Protein AF-A0A803LME6-F1 (afdb_monomer_lite)

Secondary structure (DSSP, 8-state):
---EEEEEEEEE-S-HHHHHHHHHHTT---EE-SSSS-PEEPS-PPPPPPPS-----PPP-------------PPP----------PPPGGGG--S-------TT--------------TT----EEEEEEEEEETTTTEEEEEEEEE-TTSPBPPHHHHGGGS-HHHHHHHEEEEE-TTSSSEEEEE-GGGHHHHHHHHHHHHHHTT-------

Foldseek 3Di:
DDFWDKDFWAKDQAWPVVVQVVCVVQPDFDFPDPPPVPTDTDPDDDRDDDDPDDDDDDDDPDDDDDDDDDDDDDDDDPDDDDDPDPDPDPPPPPPPPPPPPDDPPPDPPPPPPPPDPPPVPDGWMKTWMKMWGQDPVLRDIKIWIWIATPVRHTDDQVVVLRRPHPVQSVPFWDFDQDPPDGDTIIIGHCPCVVVVVVSVQVVCVVVVHHDDDDD

InterPro domains:
  IPR007135 Ubiquitin-like-conjugating enzyme Atg3/Atg10 [PF03987] (4-202)

Structure (mmCIF, N/CA/C/O backbone):
data_AF-A0A803LME6-F1
#
_entry.id   AF-A0A803LME6-F1
#
loop_
_atom_site.group_PDB
_atom_site.id
_atom_site.type_symbol
_atom_site.label_atom_id
_atom_site.label_alt_id
_atom_site.label_comp_id
_atom_site.label_asym_id
_atom_site.label_entity_id
_atom_site.label_seq_id
_atom_site.pdbx_PDB_ins_code
_atom_site.Cartn_x
_atom_site.Cartn_y
_atom_site.Cartn_z
_atom_site.occupancy
_atom_site.B_iso_or_equiv
_atom_site.auth_seq_id
_atom_site.auth_comp_id
_atom_site.auth_asym_id
_atom_site.auth_atom_id
_atom_site.pdbx_PDB_model_num
ATOM 1 N N . MET A 1 1 ? 4.851 -20.568 11.679 1.00 57.94 1 MET A N 1
ATOM 2 C CA . MET A 1 1 ? 4.537 -19.185 12.098 1.00 57.94 1 MET A CA 1
ATOM 3 C C . MET A 1 1 ? 4.479 -18.348 10.830 1.00 57.94 1 MET A C 1
ATOM 5 O O . MET A 1 1 ? 5.509 -18.208 10.178 1.00 57.94 1 MET A O 1
ATOM 9 N N . ILE A 1 2 ? 3.283 -17.935 10.404 1.00 66.38 2 ILE A N 1
ATOM 10 C CA . ILE A 1 2 ? 3.104 -17.111 9.198 1.00 66.38 2 ILE A CA 1
ATOM 11 C C . ILE A 1 2 ? 3.680 -15.726 9.507 1.00 66.38 2 ILE A C 1
ATOM 13 O O . ILE A 1 2 ? 3.368 -15.162 10.552 1.00 66.38 2 ILE A O 1
ATOM 17 N N . LYS A 1 3 ? 4.573 -15.221 8.649 1.00 83.25 3 LYS A N 1
ATOM 18 C CA . LYS A 1 3 ? 5.216 -13.908 8.839 1.00 83.25 3 LYS A CA 1
ATOM 19 C C . LYS A 1 3 ? 4.421 -12.781 8.173 1.00 83.25 3 LYS A C 1
ATOM 21 O O . LYS A 1 3 ? 4.320 -11.699 8.733 1.00 83.25 3 LYS A O 1
ATOM 26 N N . PHE A 1 4 ? 3.860 -13.053 6.997 1.00 91.06 4 PHE A N 1
ATOM 27 C CA . PHE A 1 4 ? 3.058 -12.129 6.199 1.00 91.06 4 PHE A CA 1
ATOM 28 C C . PHE A 1 4 ? 2.203 -12.923 5.202 1.00 91.06 4 PHE A C 1
ATOM 30 O O . PHE A 1 4 ? 2.484 -14.099 4.950 1.00 91.06 4 PHE A O 1
ATOM 37 N N . MET A 1 5 ? 1.167 -12.290 4.658 1.00 94.00 5 MET A N 1
ATOM 38 C CA . MET A 1 5 ? 0.376 -12.815 3.541 1.00 94.00 5 MET A CA 1
ATOM 39 C C . MET A 1 5 ? 0.886 -12.218 2.232 1.00 94.00 5 MET A C 1
ATOM 41 O O . MET A 1 5 ? 1.382 -11.091 2.221 1.00 94.00 5 MET A O 1
ATOM 45 N N . TYR A 1 6 ? 0.774 -12.966 1.139 1.00 93.69 6 TYR A N 1
ATOM 46 C CA . TYR A 1 6 ? 1.280 -12.552 -0.164 1.00 93.69 6 TYR A CA 1
ATOM 47 C C . TYR A 1 6 ? 0.319 -12.990 -1.266 1.00 93.69 6 TYR A C 1
ATOM 49 O O . TYR A 1 6 ? -0.124 -14.138 -1.274 1.00 93.69 6 TYR A O 1
ATOM 57 N N . SER A 1 7 ? 0.015 -12.078 -2.181 1.00 95.12 7 SER A N 1
ATOM 58 C CA . SER A 1 7 ? -0.742 -12.328 -3.400 1.00 95.12 7 SER A CA 1
ATOM 59 C C . SER A 1 7 ? 0.115 -11.934 -4.590 1.00 95.12 7 SER A C 1
ATOM 61 O O . SER A 1 7 ? 0.615 -10.814 -4.655 1.00 95.12 7 SER A O 1
ATOM 63 N N . LEU A 1 8 ? 0.273 -12.870 -5.518 1.00 93.81 8 LEU A N 1
ATOM 64 C CA . LEU A 1 8 ? 1.039 -12.696 -6.744 1.00 93.81 8 LEU A CA 1
ATOM 65 C C . LEU A 1 8 ? 0.120 -12.256 -7.877 1.00 93.81 8 LEU A C 1
ATOM 67 O O . LEU A 1 8 ? -1.027 -12.702 -7.959 1.00 93.81 8 LEU A O 1
ATOM 71 N N . THR A 1 9 ? 0.667 -11.503 -8.823 1.00 90.94 9 THR A N 1
ATOM 72 C CA . THR A 1 9 ? 0.070 -11.327 -10.155 1.00 90.94 9 THR A CA 1
ATOM 73 C C . THR A 1 9 ? -1.341 -10.719 -10.186 1.00 90.94 9 THR A C 1
ATOM 75 O O . THR A 1 9 ? -2.195 -11.150 -10.958 1.00 90.94 9 THR A O 1
ATOM 78 N N . VAL A 1 10 ? -1.602 -9.707 -9.358 1.00 94.12 10 VAL A N 1
ATOM 79 C CA . VAL A 1 10 ? -2.869 -8.960 -9.357 1.00 94.12 10 VAL A CA 1
ATOM 80 C C . VAL A 1 10 ? -2.896 -7.980 -10.543 1.00 94.12 10 VAL A C 1
ATOM 82 O O . VAL A 1 10 ? -2.060 -7.078 -10.588 1.00 94.12 10 VAL A O 1
ATOM 85 N N . PRO A 1 11 ? -3.813 -8.116 -11.518 1.00 92.50 11 PRO A N 1
ATOM 86 C CA . PRO A 1 11 ? -3.842 -7.239 -12.687 1.00 92.50 11 PRO A CA 1
ATOM 87 C C . PRO A 1 11 ? -4.389 -5.842 -12.350 1.00 92.50 11 PRO A C 1
ATOM 89 O O . PRO A 1 11 ? -5.392 -5.704 -11.652 1.00 92.50 11 PRO A O 1
ATOM 92 N N . CYS A 1 12 ? -3.764 -4.808 -12.911 1.00 90.81 12 CYS A N 1
ATOM 93 C CA . CYS A 1 12 ? -4.198 -3.413 -12.877 1.00 90.81 12 CYS A CA 1
ATOM 94 C C . CYS A 1 12 ? -4.392 -2.928 -14.321 1.00 90.81 12 CYS A C 1
ATOM 96 O O . CYS A 1 12 ? -3.431 -2.660 -15.046 1.00 90.81 12 CYS A O 1
ATOM 98 N N . LEU A 1 13 ? -5.655 -2.887 -14.755 1.00 87.50 13 LEU A N 1
ATOM 99 C CA . LEU A 1 13 ? -6.025 -2.619 -16.149 1.00 87.50 13 LEU A CA 1
ATOM 100 C C . LEU A 1 13 ? -6.085 -1.123 -16.486 1.00 87.50 13 LEU A C 1
ATOM 102 O O . LEU A 1 13 ? -5.957 -0.755 -17.650 1.00 87.50 13 LEU A O 1
ATOM 106 N N . ARG A 1 14 ? -6.321 -0.268 -15.485 1.00 87.12 14 ARG A N 1
ATOM 107 C CA . ARG A 1 14 ? -6.532 1.180 -15.640 1.00 87.12 14 ARG A CA 1
ATOM 108 C C . ARG A 1 14 ? -5.905 1.932 -14.464 1.00 87.12 14 ARG A C 1
ATOM 110 O O . ARG A 1 14 ? -5.842 1.391 -13.362 1.00 87.12 14 ARG A O 1
ATOM 117 N N . ARG A 1 15 ? -5.460 3.170 -14.711 1.00 89.19 15 ARG A N 1
ATOM 118 C CA . ARG A 1 15 ? -4.858 4.064 -13.702 1.00 89.19 15 ARG A CA 1
ATOM 119 C C . ARG A 1 15 ? -5.905 4.620 -12.747 1.00 89.19 15 ARG A C 1
ATOM 121 O O . ARG A 1 15 ? -7.057 4.791 -13.147 1.00 89.19 15 ARG A O 1
ATOM 128 N N . ALA A 1 16 ? -5.475 5.002 -11.542 1.00 86.81 16 ALA A N 1
ATOM 129 C CA . ALA A 1 16 ? -6.362 5.588 -10.535 1.00 86.81 16 ALA A CA 1
ATOM 130 C C . ALA A 1 16 ? -7.116 6.815 -11.073 1.00 86.81 16 ALA A C 1
ATOM 132 O O . ALA A 1 16 ? -8.335 6.859 -10.967 1.00 86.81 16 ALA A O 1
ATOM 133 N N . ALA A 1 17 ? -6.428 7.726 -11.769 1.00 84.44 17 ALA A N 1
ATOM 134 C CA . ALA A 1 17 ? -7.040 8.943 -12.318 1.00 84.44 17 ALA A CA 1
ATOM 135 C C . ALA A 1 17 ? -8.193 8.667 -13.305 1.00 84.44 17 ALA A C 1
ATOM 137 O O . ALA A 1 17 ? -9.248 9.283 -13.216 1.00 84.44 17 ALA A O 1
ATOM 138 N N . SER A 1 18 ? -8.023 7.703 -14.220 1.00 83.31 18 SER A N 1
ATOM 139 C CA . SER A 1 18 ? -9.076 7.348 -15.189 1.00 83.31 18 SER A CA 1
ATOM 140 C C . SER A 1 18 ? -10.299 6.712 -14.532 1.00 83.31 18 SER A C 1
ATOM 142 O O . SER A 1 18 ? -11.411 6.814 -15.039 1.00 83.31 18 SER A O 1
ATOM 144 N N . VAL A 1 19 ? -10.075 6.023 -13.414 1.00 82.81 19 VAL A N 1
ATOM 145 C CA . VAL A 1 19 ? -11.131 5.379 -12.643 1.00 82.81 19 VAL A CA 1
ATOM 146 C C . VAL A 1 19 ? -11.894 6.440 -11.847 1.00 82.81 19 VAL A C 1
ATOM 148 O O . VAL A 1 19 ? -13.118 6.438 -11.869 1.00 82.81 19 VAL A O 1
ATOM 151 N N . GLU A 1 20 ? -11.189 7.374 -11.206 1.00 78.06 20 GLU A N 1
ATOM 152 C CA . GLU A 1 20 ? -11.777 8.509 -10.480 1.00 78.06 20 GLU A CA 1
ATOM 153 C C . GLU A 1 20 ? -12.683 9.366 -11.372 1.00 78.06 20 GLU A C 1
ATOM 155 O O . GLU A 1 20 ? -13.834 9.593 -11.012 1.00 78.06 20 GLU A O 1
ATOM 160 N N . GLU A 1 21 ? -12.217 9.758 -12.562 1.00 78.25 21 GLU A N 1
ATOM 161 C CA . GLU A 1 21 ? -13.004 10.558 -13.513 1.00 78.25 21 GLU A CA 1
ATOM 162 C C . GLU A 1 21 ? -14.314 9.858 -13.918 1.00 78.25 21 GLU A C 1
ATOM 164 O O . GLU A 1 21 ? -15.376 10.480 -13.968 1.00 78.25 21 GLU A O 1
ATOM 169 N N . GLU A 1 22 ? -14.266 8.544 -14.159 1.00 77.00 22 GLU A N 1
ATOM 170 C CA . GLU A 1 22 ? -15.454 7.752 -14.487 1.00 77.00 22 GLU A CA 1
ATOM 171 C C . GLU A 1 22 ? -16.441 7.689 -13.309 1.00 77.00 22 GLU A C 1
ATOM 173 O O . GLU A 1 22 ? -17.651 7.820 -13.508 1.00 77.00 22 GLU A O 1
ATOM 178 N N . TYR A 1 23 ? -15.944 7.540 -12.076 1.00 68.38 23 TYR A N 1
ATOM 179 C CA . TYR A 1 23 ? -16.781 7.555 -10.872 1.00 68.38 23 TYR A CA 1
ATOM 180 C C . TYR A 1 23 ? -17.401 8.934 -10.602 1.00 68.38 23 TYR A C 1
ATOM 182 O O . TYR A 1 23 ? -18.575 9.012 -10.228 1.00 68.38 23 TYR A O 1
ATOM 190 N N . GLU A 1 24 ? -16.658 10.020 -10.824 1.00 69.75 24 GLU A N 1
ATOM 191 C CA . GLU A 1 24 ? -17.181 11.387 -10.747 1.00 69.75 24 GLU A CA 1
ATOM 192 C C . GLU A 1 24 ? -18.284 11.614 -11.792 1.00 69.75 24 GLU A C 1
ATOM 194 O O . GLU A 1 24 ? -19.383 12.066 -11.454 1.00 69.75 24 GLU A O 1
ATOM 199 N N . ALA A 1 25 ? -18.040 11.211 -13.044 1.00 69.25 25 ALA A N 1
ATOM 200 C CA . ALA A 1 25 ? -19.003 11.317 -14.139 1.00 69.25 25 ALA A CA 1
ATOM 201 C C . ALA A 1 25 ? -20.267 10.464 -13.913 1.00 69.25 25 ALA A C 1
ATOM 203 O O . ALA A 1 25 ? -21.369 10.875 -14.284 1.00 69.25 25 ALA A O 1
ATOM 204 N N . ALA A 1 26 ? -20.141 9.308 -13.253 1.00 65.62 26 ALA A N 1
ATOM 205 C CA . ALA A 1 26 ? -21.256 8.417 -12.917 1.00 65.62 26 ALA A CA 1
ATOM 206 C C . ALA A 1 26 ? -22.152 8.924 -11.765 1.00 65.62 26 ALA A C 1
ATOM 208 O O . ALA A 1 26 ? -23.117 8.253 -11.384 1.00 65.62 26 ALA A O 1
ATOM 209 N N . GLY A 1 27 ? -21.884 10.117 -11.227 1.00 56.44 27 GLY A N 1
ATOM 210 C CA . GLY A 1 27 ? -22.712 10.754 -10.202 1.00 56.44 27 GLY A CA 1
ATOM 211 C C . GLY A 1 27 ? -22.038 10.926 -8.846 1.00 56.44 27 GLY A C 1
ATOM 212 O O . GLY A 1 27 ? -22.736 11.285 -7.896 1.00 56.44 27 GLY A O 1
ATOM 213 N N . GLY A 1 28 ? -20.720 10.732 -8.776 1.00 49.97 28 GLY A N 1
ATOM 214 C CA . GLY A 1 28 ? -19.901 11.101 -7.631 1.00 49.97 28 GLY A CA 1
ATOM 215 C C . GLY A 1 28 ? -19.943 10.123 -6.458 1.00 49.97 28 GLY A C 1
ATOM 216 O O . GLY A 1 28 ? -20.827 9.279 -6.298 1.00 49.97 28 GLY A O 1
ATOM 217 N N . GLU A 1 29 ? -18.923 10.266 -5.625 1.00 50.62 29 GLU A N 1
ATOM 218 C CA . GLU A 1 29 ? -18.689 9.545 -4.382 1.00 50.62 29 GLU A CA 1
ATOM 219 C C . GLU A 1 29 ? -19.749 9.844 -3.307 1.00 50.62 29 GLU A C 1
ATOM 221 O O . GLU A 1 29 ? -20.165 10.982 -3.092 1.00 50.62 29 GLU A O 1
ATOM 226 N N . ILE A 1 30 ? -20.180 8.805 -2.588 1.00 47.72 30 ILE A N 1
ATOM 227 C CA . ILE A 1 30 ? -20.951 8.971 -1.353 1.00 47.72 30 ILE A CA 1
ATOM 228 C C . ILE A 1 30 ? -19.937 9.062 -0.217 1.00 47.72 30 ILE A C 1
ATOM 230 O O . ILE A 1 30 ? -19.344 8.050 0.171 1.00 47.72 30 ILE A O 1
ATOM 234 N N . LEU A 1 31 ? -19.752 10.269 0.315 1.00 48.03 31 LEU A N 1
ATOM 235 C CA . LEU A 1 31 ? -19.054 10.477 1.576 1.00 48.03 31 LEU A CA 1
ATOM 236 C C . LEU A 1 31 ? -19.849 9.787 2.688 1.00 48.03 31 LEU A C 1
ATOM 238 O O . LEU A 1 31 ? -21.013 10.098 2.941 1.00 48.03 31 LEU A O 1
ATOM 242 N N . LEU A 1 32 ? -19.221 8.817 3.347 1.00 49.03 32 LEU A N 1
ATOM 243 C CA . LEU A 1 32 ? -19.709 8.313 4.623 1.00 49.03 32 LEU A CA 1
ATOM 244 C C . LEU A 1 32 ? -19.143 9.249 5.705 1.00 49.03 32 LEU A C 1
ATOM 246 O O . LEU A 1 32 ? -17.974 9.125 6.076 1.00 49.03 32 LEU A O 1
ATOM 250 N N . ASP A 1 33 ? -19.994 10.177 6.150 1.00 46.94 33 ASP A N 1
ATOM 251 C CA . ASP A 1 33 ? -19.798 11.264 7.127 1.00 46.94 33 ASP A CA 1
ATOM 252 C C . ASP A 1 33 ? -19.107 12.551 6.638 1.00 46.94 33 ASP A C 1
ATOM 254 O O . ASP A 1 33 ? -17.905 12.590 6.376 1.00 46.94 33 ASP A O 1
ATOM 258 N N . ASP A 1 34 ? -19.888 13.639 6.651 1.00 45.97 34 ASP A N 1
ATOM 259 C CA . ASP A 1 34 ? -19.477 15.034 6.429 1.00 45.97 34 ASP A CA 1
ATOM 260 C C . ASP A 1 34 ? -18.830 15.700 7.663 1.00 45.97 34 ASP A C 1
ATOM 262 O O . ASP A 1 34 ? -18.393 16.848 7.579 1.00 45.97 34 ASP A O 1
ATOM 266 N N . GLU A 1 35 ? -18.780 15.043 8.829 1.00 48.56 35 GLU A N 1
ATOM 267 C CA . GLU A 1 35 ? -18.485 15.766 10.079 1.00 48.56 35 GLU A CA 1
ATOM 268 C C . GLU A 1 35 ? -17.024 16.228 10.233 1.00 48.56 35 GLU A C 1
ATOM 270 O O . GLU A 1 35 ? -16.802 17.226 10.913 1.00 48.56 35 GLU A O 1
ATOM 275 N N . ASP A 1 36 ? -16.040 15.614 9.558 1.00 47.16 36 ASP A N 1
ATOM 276 C CA . ASP A 1 36 ? -14.616 15.901 9.837 1.00 47.16 36 ASP A CA 1
ATOM 277 C C . ASP A 1 36 ? -13.695 16.095 8.616 1.00 47.16 36 ASP A C 1
ATOM 279 O O . ASP A 1 36 ? -12.476 16.130 8.782 1.00 47.16 36 ASP A O 1
ATOM 283 N N . ASN A 1 37 ? -14.198 16.199 7.377 1.00 48.09 37 ASN A N 1
ATOM 284 C CA . ASN A 1 37 ? -13.347 16.264 6.161 1.00 48.09 37 ASN A CA 1
ATOM 285 C C . ASN A 1 37 ? -12.337 15.079 6.022 1.00 48.09 37 ASN A C 1
ATOM 287 O O . ASN A 1 37 ? -11.482 15.061 5.140 1.00 48.09 37 ASN A O 1
ATOM 291 N N . ASP A 1 38 ? -12.456 14.063 6.886 1.00 52.88 38 ASP A N 1
ATOM 292 C CA . ASP A 1 38 ? -11.790 12.754 6.882 1.00 52.88 38 ASP A CA 1
ATOM 293 C C . ASP A 1 38 ? -12.807 11.680 6.424 1.00 52.88 38 ASP A C 1
ATOM 295 O O . ASP A 1 38 ? -12.950 10.598 7.020 1.00 52.88 38 ASP A O 1
ATOM 299 N N . GLY A 1 39 ? -13.579 12.026 5.388 1.00 51.38 39 GLY A N 1
ATOM 300 C CA . GLY A 1 39 ? -14.554 11.153 4.744 1.00 51.38 39 GLY A CA 1
ATOM 301 C C . GLY A 1 39 ? -13.852 9.950 4.123 1.00 51.38 39 GLY A C 1
ATOM 302 O O . GLY A 1 39 ? -12.879 10.086 3.382 1.00 51.38 39 GLY A O 1
ATOM 303 N N . TRP A 1 40 ? -14.308 8.751 4.475 1.00 58.38 40 TRP A N 1
ATOM 304 C CA . TRP A 1 40 ? -13.834 7.528 3.838 1.00 58.38 40 TRP A CA 1
ATOM 305 C C . TRP A 1 40 ? -14.614 7.333 2.541 1.00 58.38 40 TRP A C 1
ATOM 307 O O . TRP A 1 40 ? -15.846 7.290 2.568 1.00 58.38 40 TRP A O 1
ATOM 317 N N . LEU A 1 41 ? -13.904 7.205 1.420 1.00 56.88 41 LEU A N 1
ATOM 318 C CA . LEU A 1 41 ? -14.527 6.990 0.119 1.00 56.88 41 LEU A CA 1
ATOM 319 C C . LEU A 1 41 ? -15.086 5.568 0.056 1.00 56.88 41 LEU A C 1
ATOM 321 O O . LEU A 1 41 ? -14.359 4.578 0.177 1.00 56.88 41 LEU A O 1
ATOM 325 N N . ALA A 1 42 ? -16.401 5.445 -0.111 1.00 52.06 42 ALA A N 1
ATOM 326 C CA . ALA A 1 42 ? -17.014 4.154 -0.367 1.00 52.06 42 ALA A CA 1
ATOM 327 C C . ALA A 1 42 ? -16.609 3.676 -1.771 1.00 52.06 42 ALA A C 1
ATOM 329 O O . ALA A 1 42 ? -17.000 4.264 -2.772 1.00 52.06 42 ALA A O 1
ATOM 330 N N . THR A 1 43 ? -15.882 2.561 -1.855 1.00 52.16 43 THR A N 1
ATOM 331 C CA . THR A 1 43 ? -15.410 1.952 -3.117 1.00 52.16 43 THR A CA 1
ATOM 332 C C . THR A 1 43 ? -16.523 1.360 -3.997 1.00 52.16 43 THR A C 1
ATOM 334 O O . THR A 1 43 ? -16.246 0.721 -5.006 1.00 52.16 43 THR A O 1
ATOM 337 N N . HIS A 1 44 ? -17.788 1.528 -3.608 1.00 48.31 44 HIS A N 1
ATOM 338 C CA . HIS A 1 44 ? -18.965 1.082 -4.345 1.00 48.31 44 HIS A CA 1
ATOM 339 C C . HIS A 1 44 ? -20.063 2.147 -4.235 1.00 48.31 44 HIS A C 1
ATOM 341 O O . HIS A 1 44 ? -20.917 2.104 -3.345 1.00 48.31 44 HIS A O 1
ATOM 347 N N . GLY A 1 45 ? -20.041 3.117 -5.150 1.00 41.44 45 GLY A N 1
ATOM 348 C CA . GLY A 1 45 ? -21.201 3.962 -5.412 1.00 41.44 45 GLY A CA 1
ATOM 349 C C . GLY A 1 45 ? -22.341 3.090 -5.939 1.00 41.44 45 GLY A C 1
ATOM 350 O O . GLY A 1 45 ? -22.144 2.275 -6.840 1.00 41.44 45 GLY A O 1
ATOM 351 N N . ARG A 1 46 ? -23.542 3.208 -5.362 1.00 42.03 46 ARG A N 1
ATOM 352 C CA . ARG A 1 46 ? -24.730 2.636 -6.008 1.00 42.03 46 ARG A CA 1
ATOM 353 C C . ARG A 1 46 ? -24.959 3.436 -7.294 1.00 42.03 46 ARG A C 1
ATOM 355 O O . ARG A 1 46 ? -24.969 4.663 -7.193 1.00 42.03 46 ARG A O 1
ATOM 362 N N . PRO A 1 47 ? -25.169 2.804 -8.462 1.00 41.78 47 PRO A N 1
ATOM 363 C CA . PRO A 1 47 ? -25.617 3.538 -9.634 1.00 41.78 47 PRO A CA 1
ATOM 364 C C . PRO A 1 47 ? -26.894 4.291 -9.258 1.00 41.78 47 PRO A C 1
ATOM 366 O O . PRO A 1 47 ? -27.804 3.727 -8.645 1.00 41.78 47 PRO A O 1
ATOM 369 N N . LYS A 1 48 ? -26.909 5.591 -9.548 1.00 41.06 48 LYS A N 1
ATOM 370 C CA . LYS A 1 48 ? -28.046 6.473 -9.303 1.00 41.06 48 LYS A CA 1
ATOM 371 C C . LYS A 1 48 ? -29.272 5.847 -9.971 1.00 41.06 48 LYS A C 1
ATOM 373 O O . LYS A 1 48 ? -29.262 5.633 -11.181 1.00 41.06 48 LYS A O 1
ATOM 378 N N . GLU A 1 49 ? -30.313 5.535 -9.198 1.00 43.31 49 GLU A N 1
ATOM 379 C CA . GLU A 1 49 ? -31.619 5.270 -9.802 1.00 43.31 49 GLU A CA 1
ATOM 380 C C . GLU A 1 49 ? -31.991 6.510 -10.633 1.00 43.31 49 GLU A C 1
ATOM 382 O O . GLU A 1 49 ? -31.832 7.635 -10.137 1.00 43.31 49 GLU A O 1
ATOM 387 N N . PRO A 1 50 ? -32.399 6.346 -11.904 1.00 37.62 50 PRO A N 1
ATOM 388 C CA . PRO A 1 50 ? -32.662 7.479 -12.774 1.00 37.62 50 PRO A CA 1
ATOM 389 C C . PRO A 1 50 ? -33.787 8.317 -12.163 1.00 37.62 50 PRO A C 1
ATOM 391 O O . PRO A 1 50 ? -34.897 7.830 -11.939 1.00 37.62 50 PRO A O 1
ATOM 394 N N . LYS A 1 51 ? -33.487 9.584 -11.862 1.00 36.91 51 LYS A N 1
ATOM 395 C CA . LYS A 1 51 ? -34.515 10.567 -11.515 1.00 36.91 51 LYS A CA 1
ATOM 396 C C . LYS A 1 51 ? -35.390 10.816 -12.755 1.00 36.91 51 LYS A C 1
ATOM 398 O O . LYS A 1 51 ? -34.836 10.894 -13.854 1.00 36.91 51 LYS A O 1
ATOM 403 N N . PRO A 1 52 ? -36.725 10.901 -12.623 1.00 42.06 52 PRO A N 1
ATOM 404 C CA . PRO A 1 52 ? -37.618 11.085 -13.754 1.00 42.06 52 PRO A CA 1
ATOM 405 C C . PRO A 1 52 ? -37.825 12.579 -14.019 1.00 42.06 52 PRO A C 1
ATOM 407 O O 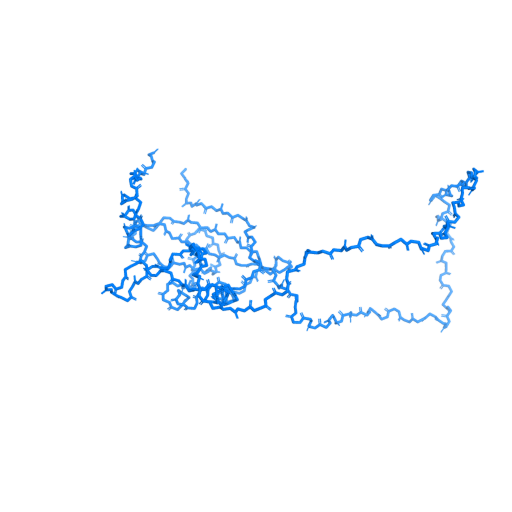. PRO A 1 52 ? -38.885 13.114 -13.711 1.00 42.06 52 PRO A O 1
ATOM 410 N N . ASP A 1 53 ? -36.821 13.260 -14.561 1.00 42.94 53 ASP A N 1
ATOM 411 C CA . ASP A 1 53 ? -36.932 14.669 -14.946 1.00 42.94 53 ASP A CA 1
ATOM 412 C C . ASP A 1 53 ? -35.704 15.128 -15.737 1.00 42.94 53 ASP A C 1
ATOM 414 O O . ASP A 1 53 ? -34.766 15.691 -15.189 1.00 42.94 53 ASP A O 1
ATOM 418 N N . GLU A 1 54 ? -35.703 14.839 -17.039 1.00 41.03 54 GLU A N 1
ATOM 419 C CA . GLU A 1 54 ? -35.657 15.833 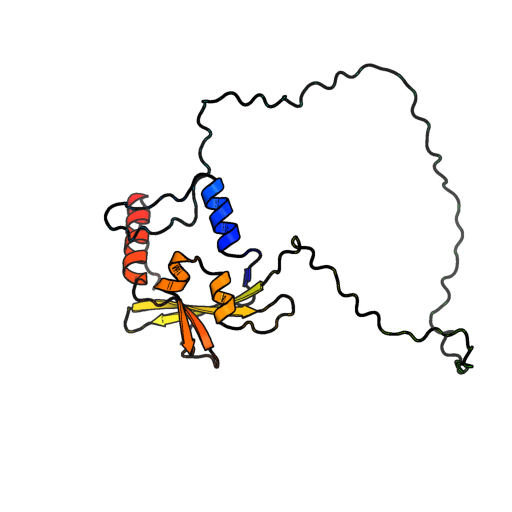-18.123 1.00 41.03 54 GLU A CA 1
ATOM 420 C C . GLU A 1 54 ? -35.641 15.090 -19.472 1.00 41.03 54 GLU A C 1
ATOM 422 O O . GLU A 1 54 ? -34.944 14.095 -19.663 1.00 41.03 54 GLU A O 1
ATOM 427 N N . GLU A 1 55 ? -36.518 15.518 -20.380 1.00 51.34 55 GLU A N 1
ATOM 428 C CA . GLU A 1 55 ? -36.764 14.909 -21.687 1.00 51.34 55 GLU A CA 1
ATOM 429 C C . GLU A 1 55 ? -35.546 15.063 -22.615 1.00 51.34 55 GLU A C 1
ATOM 431 O O . GLU A 1 55 ? -35.473 16.001 -23.407 1.00 51.34 55 GLU A O 1
ATOM 436 N N . GLU A 1 56 ? -34.614 14.110 -22.588 1.00 39.53 56 GLU A N 1
ATOM 437 C CA . GLU A 1 56 ? -33.748 13.866 -23.742 1.00 39.53 56 GLU A CA 1
ATOM 438 C C . GLU A 1 56 ? -34.422 12.863 -24.680 1.00 39.53 56 GLU A C 1
ATOM 440 O O . GLU A 1 56 ? -34.632 11.687 -24.379 1.00 39.53 56 GLU A O 1
ATOM 445 N N . ASN A 1 57 ? -34.822 13.389 -25.835 1.00 45.72 57 ASN A N 1
ATOM 446 C CA . ASN A 1 57 ? -35.504 12.703 -26.920 1.00 45.72 57 ASN A CA 1
ATOM 447 C C . ASN A 1 57 ? -34.551 11.682 -27.574 1.00 45.72 57 ASN A C 1
ATOM 449 O O . ASN A 1 57 ? -33.920 11.957 -28.593 1.00 45.72 57 ASN A O 1
ATOM 453 N N . LEU A 1 58 ? -34.414 10.507 -26.959 1.00 44.75 58 LEU A N 1
ATOM 454 C CA . LEU A 1 58 ? -33.762 9.347 -27.560 1.00 44.75 58 LEU A CA 1
ATOM 455 C C . LEU A 1 58 ? -34.777 8.641 -28.475 1.00 44.75 58 LEU A C 1
ATOM 457 O O . LEU A 1 58 ? -35.806 8.174 -27.978 1.00 44.75 58 LEU A O 1
ATOM 461 N N . PRO A 1 59 ? -34.540 8.531 -29.796 1.00 44.09 59 PRO A N 1
ATOM 462 C CA . PRO A 1 59 ? -35.432 7.774 -30.661 1.00 44.09 59 PRO A CA 1
ATOM 463 C C . PRO A 1 59 ? -35.352 6.281 -30.316 1.00 44.09 59 PRO A C 1
ATOM 465 O O . PRO A 1 59 ? -34.299 5.650 -30.418 1.00 44.09 59 PRO A O 1
ATOM 468 N N . SER A 1 60 ? -36.487 5.719 -29.907 1.00 37.31 60 SER A N 1
ATOM 469 C CA . SER A 1 60 ? -36.680 4.308 -29.580 1.00 37.31 60 SER A CA 1
ATOM 470 C C . SER A 1 60 ? -36.473 3.426 -30.816 1.00 37.31 60 SER A C 1
ATOM 472 O O . SER A 1 60 ? -37.167 3.565 -31.823 1.00 37.31 60 SER A O 1
ATOM 474 N N . MET A 1 61 ? -35.536 2.481 -30.738 1.00 46.09 61 MET A N 1
ATOM 475 C CA . MET A 1 61 ? -35.290 1.480 -31.779 1.00 46.09 61 MET A CA 1
ATOM 476 C C . MET A 1 61 ? -36.285 0.317 -31.657 1.00 46.09 61 MET A C 1
ATOM 478 O O . MET A 1 61 ? -35.905 -0.776 -31.260 1.00 46.09 61 MET A O 1
ATOM 482 N N . GLU A 1 62 ? -37.556 0.532 -32.001 1.00 39.94 62 GLU A N 1
ATOM 483 C CA . GLU A 1 62 ? -38.517 -0.564 -32.200 1.00 39.94 62 GLU A CA 1
ATOM 484 C C . GLU A 1 62 ? -39.632 -0.155 -33.175 1.00 39.94 62 GLU A C 1
ATOM 486 O O . GLU A 1 62 ? -40.595 0.515 -32.810 1.00 39.94 62 GLU A O 1
ATOM 491 N N . SER A 1 63 ? -39.468 -0.522 -34.451 1.00 38.81 63 SER A N 1
ATOM 492 C CA . SER A 1 63 ? -40.533 -0.862 -35.421 1.00 38.81 63 SER A CA 1
ATOM 493 C C . SER A 1 63 ? -39.925 -1.005 -36.824 1.00 38.81 63 SER A C 1
ATOM 495 O O . SER A 1 63 ? -40.025 -0.127 -37.674 1.00 38.81 63 SER A O 1
ATOM 497 N N . LEU A 1 64 ? -39.261 -2.135 -37.085 1.00 37.97 64 LEU A N 1
ATOM 498 C CA . LEU A 1 64 ? -38.965 -2.533 -38.462 1.00 37.97 64 LEU A CA 1
ATOM 499 C C . LEU A 1 64 ? -40.212 -3.204 -39.043 1.00 37.97 64 LEU A C 1
ATOM 501 O O . LEU A 1 64 ? -40.492 -4.375 -38.787 1.00 37.97 64 LEU A O 1
ATOM 505 N N . GLU A 1 65 ? -40.976 -2.428 -39.805 1.00 38.41 65 GLU A N 1
ATOM 506 C CA . GLU A 1 65 ? -42.063 -2.914 -40.646 1.00 38.41 65 GLU A CA 1
ATOM 507 C C . GLU A 1 65 ? -41.489 -3.778 -41.778 1.00 38.41 65 GLU A C 1
ATOM 509 O O . GLU A 1 65 ? -40.794 -3.302 -42.678 1.00 38.41 65 GLU A O 1
ATOM 514 N N . ILE A 1 66 ? -41.787 -5.076 -41.735 1.00 48.53 66 ILE A N 1
ATOM 515 C CA . ILE A 1 66 ? -41.518 -6.008 -42.829 1.00 48.53 66 ILE A CA 1
ATOM 516 C C . ILE A 1 66 ? -42.517 -5.694 -43.948 1.00 48.53 66 ILE A C 1
ATOM 518 O O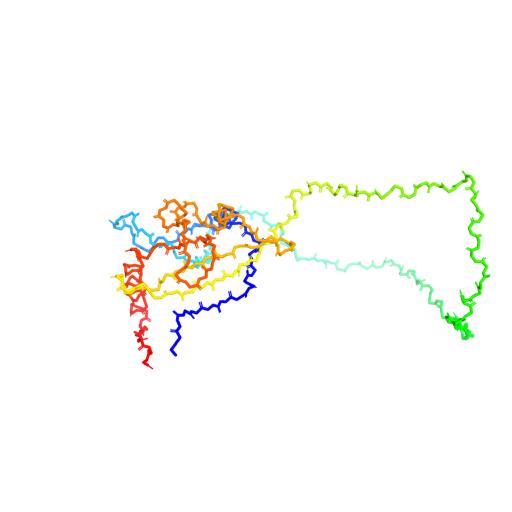 . ILE A 1 66 ? -43.695 -6.033 -43.852 1.00 48.53 66 ILE A O 1
ATOM 522 N N . THR A 1 67 ? -42.045 -5.051 -45.015 1.00 37.84 67 THR A N 1
ATOM 523 C CA . THR A 1 67 ? -42.755 -4.965 -46.298 1.00 37.84 67 THR A CA 1
ATOM 524 C C . THR A 1 67 ? -41.928 -5.621 -47.402 1.00 37.84 67 THR A C 1
ATOM 526 O O . THR A 1 67 ? -40.701 -5.571 -47.430 1.00 37.84 67 THR A O 1
ATOM 529 N N . GLU A 1 68 ? -42.640 -6.353 -48.248 1.00 39.66 68 GLU A N 1
ATOM 530 C CA . GLU A 1 68 ? -42.172 -7.485 -49.038 1.00 39.66 68 GLU A CA 1
ATOM 531 C C . GLU A 1 68 ? -41.320 -7.152 -50.286 1.00 39.66 68 GLU A C 1
ATOM 533 O O . GLU A 1 68 ? -41.445 -6.100 -50.910 1.00 39.66 68 GLU A O 1
ATOM 538 N N . ASN A 1 69 ? -40.587 -8.187 -50.727 1.00 44.06 69 ASN A N 1
ATOM 539 C CA . ASN A 1 69 ? -40.252 -8.542 -52.117 1.00 44.06 69 ASN A CA 1
ATOM 540 C C . ASN A 1 69 ? -39.152 -7.776 -52.871 1.00 44.06 69 ASN A C 1
ATOM 542 O O . ASN A 1 69 ? -39.466 -6.956 -53.731 1.00 44.06 69 ASN A O 1
ATOM 546 N N . LYS A 1 70 ? -37.891 -8.244 -52.749 1.00 44.12 70 LYS A N 1
ATOM 547 C CA . LYS A 1 70 ? -36.982 -8.488 -53.901 1.00 44.12 70 LYS A CA 1
ATOM 548 C C . LYS A 1 70 ? -36.089 -9.727 -53.660 1.00 44.12 70 LYS A C 1
ATOM 550 O O . LYS A 1 70 ? -35.679 -9.954 -52.525 1.00 44.12 70 LYS A O 1
ATOM 555 N N . PRO A 1 71 ? -35.826 -10.555 -54.691 1.00 40.69 71 PRO A N 1
ATOM 556 C CA . PRO A 1 71 ? -35.340 -11.926 -54.535 1.00 40.69 71 PRO A CA 1
ATOM 557 C C . PRO A 1 71 ? -33.848 -12.023 -54.196 1.00 40.69 71 PRO A C 1
ATOM 559 O O . PRO A 1 71 ? -33.005 -11.349 -54.786 1.00 40.69 71 PRO A O 1
ATOM 562 N N . ILE A 1 72 ? -33.553 -12.939 -53.275 1.00 46.44 72 ILE A N 1
ATOM 563 C CA . ILE A 1 72 ? -32.224 -13.391 -52.861 1.00 46.44 72 ILE A CA 1
ATOM 564 C C . ILE A 1 72 ? -31.554 -14.088 -54.055 1.00 46.44 72 ILE A C 1
ATOM 566 O O . ILE A 1 72 ? -32.045 -15.113 -54.529 1.00 46.44 72 ILE A O 1
ATOM 570 N N . GLN A 1 73 ? -30.434 -13.552 -54.544 1.00 44.78 73 GLN A N 1
ATOM 571 C CA . GLN A 1 73 ? -29.555 -14.290 -55.449 1.00 44.78 73 GLN A CA 1
ATOM 572 C C . GLN A 1 73 ? -28.680 -15.234 -54.624 1.00 44.78 73 GLN A C 1
ATOM 574 O O . GLN A 1 73 ? -27.851 -14.813 -53.822 1.00 44.78 73 GLN A O 1
ATOM 579 N N . SER A 1 74 ? -28.920 -16.527 -54.819 1.00 44.78 74 SER A N 1
ATOM 580 C CA . SER A 1 74 ? -28.168 -17.644 -54.260 1.00 44.78 74 SER A CA 1
ATOM 581 C C . SER A 1 74 ? -26.688 -17.550 -54.626 1.00 44.78 74 SER A C 1
ATOM 583 O O . SER A 1 74 ? -26.334 -17.623 -55.806 1.00 44.78 74 SER A O 1
ATOM 585 N N . ILE A 1 75 ? -25.822 -17.446 -53.620 1.00 47.25 75 ILE A N 1
ATOM 586 C CA . ILE A 1 75 ? -24.388 -17.663 -53.799 1.00 47.25 75 ILE A CA 1
ATOM 587 C C . ILE A 1 75 ? -24.186 -19.177 -53.909 1.00 47.25 75 ILE A C 1
ATOM 589 O O . ILE A 1 75 ? -24.579 -19.941 -53.030 1.00 47.25 75 ILE A O 1
ATOM 593 N N . SER A 1 76 ? -23.646 -19.588 -55.052 1.00 41.25 76 SER A N 1
ATOM 594 C CA . SER A 1 76 ? -23.353 -20.966 -55.438 1.00 41.25 76 SER A CA 1
ATOM 595 C C . SER A 1 76 ? -22.520 -21.693 -54.379 1.00 41.25 76 SER A C 1
ATOM 597 O O . SER A 1 76 ? -21.369 -21.337 -54.136 1.00 41.25 76 SER A O 1
ATOM 599 N N . SER A 1 77 ? -23.078 -22.767 -53.820 1.00 46.84 77 SER A N 1
ATOM 600 C CA . SER A 1 77 ? -22.340 -23.810 -53.112 1.00 46.84 77 SER A CA 1
ATOM 601 C C . SER A 1 77 ? -21.475 -24.579 -54.114 1.00 46.84 77 SER A C 1
ATOM 603 O O . SER A 1 77 ? -21.962 -25.490 -54.786 1.00 46.84 77 SER A O 1
ATOM 605 N N . TYR A 1 78 ? -20.201 -24.209 -54.233 1.00 40.34 78 TYR A N 1
ATOM 606 C CA . TYR A 1 78 ? -19.222 -25.047 -54.920 1.00 40.34 78 TYR A CA 1
ATOM 607 C C . TYR A 1 78 ? -18.773 -26.147 -53.955 1.00 40.34 78 TYR A C 1
ATOM 609 O O . TYR A 1 78 ? -17.819 -26.002 -53.199 1.00 40.34 78 TYR A O 1
ATOM 617 N N . PHE A 1 79 ? -19.563 -27.219 -53.936 1.00 41.12 79 PHE A N 1
ATOM 618 C CA . PHE A 1 79 ? -19.153 -28.528 -53.454 1.00 41.12 79 PHE A CA 1
ATOM 619 C C . PHE A 1 79 ? -18.462 -29.221 -54.632 1.00 41.12 79 PHE A C 1
ATOM 621 O O . PHE A 1 79 ? -19.096 -29.493 -55.651 1.00 41.12 79 PHE A O 1
ATOM 628 N N . GLY A 1 80 ? -17.166 -29.464 -54.504 1.00 36.06 80 GLY A N 1
ATOM 629 C CA . GLY A 1 80 ? -16.350 -30.204 -55.460 1.00 36.06 80 GLY A CA 1
ATOM 630 C C . GLY A 1 80 ? -14.905 -30.126 -54.986 1.00 36.06 80 GLY A C 1
ATOM 631 O O . GLY A 1 80 ? -14.461 -29.048 -54.615 1.00 36.06 80 GLY A O 1
ATOM 632 N N . GLY A 1 81 ? -14.135 -31.192 -54.898 1.00 35.09 81 GLY A N 1
ATOM 633 C CA . GLY A 1 81 ? -14.372 -32.615 -55.067 1.00 35.09 81 GLY A CA 1
ATOM 634 C C . GLY A 1 81 ? -13.283 -33.318 -54.254 1.00 35.09 81 GLY A C 1
ATOM 635 O O . GLY A 1 81 ? -12.374 -32.675 -53.736 1.00 35.09 81 GLY A O 1
ATOM 636 N N . GLU A 1 82 ? -13.433 -34.619 -54.082 1.00 45.78 82 GLU A N 1
ATOM 637 C CA . GLU A 1 82 ? -12.471 -35.494 -53.420 1.00 45.78 82 GLU A CA 1
ATOM 638 C C . GLU A 1 82 ? -11.166 -35.522 -54.226 1.00 45.78 82 GLU A C 1
ATOM 640 O O . GLU A 1 82 ? -11.139 -36.114 -55.302 1.00 45.78 82 GLU A O 1
ATOM 645 N N . GLU A 1 83 ? -10.108 -34.889 -53.721 1.00 46.00 83 GLU A N 1
ATOM 646 C CA . GLU A 1 83 ? -8.738 -35.066 -54.209 1.00 46.00 83 GLU A CA 1
ATOM 647 C C . GLU A 1 83 ? -7.817 -35.092 -52.978 1.00 46.00 83 GLU A C 1
ATOM 649 O O . GLU A 1 83 ? -7.594 -34.077 -52.318 1.00 46.00 83 GLU A O 1
ATOM 654 N N . ASP A 1 84 ? -7.381 -36.302 -52.614 1.00 49.16 84 ASP A N 1
ATOM 655 C CA . ASP A 1 84 ? -6.299 -36.555 -51.665 1.00 49.16 84 ASP A CA 1
ATOM 656 C C . ASP A 1 84 ? -5.001 -35.964 -52.241 1.00 49.16 84 ASP A C 1
ATOM 658 O O . ASP A 1 84 ? -4.302 -36.621 -53.012 1.00 49.16 84 ASP A O 1
ATOM 662 N N . ASP A 1 85 ? -4.681 -34.719 -51.891 1.00 50.25 85 ASP A N 1
ATOM 663 C CA . ASP A 1 85 ? -3.332 -34.187 -52.075 1.00 50.25 85 ASP A CA 1
ATOM 664 C C . ASP A 1 85 ? -2.472 -34.623 -50.880 1.00 50.25 85 ASP A C 1
ATOM 666 O O . ASP A 1 85 ? -2.566 -34.082 -49.773 1.00 50.25 85 ASP A O 1
ATOM 670 N N . ASP A 1 86 ? -1.648 -35.645 -51.124 1.00 57.41 86 ASP A N 1
ATOM 671 C CA . ASP A 1 86 ? -0.574 -36.111 -50.249 1.00 57.41 86 ASP A CA 1
ATOM 672 C C . ASP A 1 86 ? 0.250 -34.917 -49.733 1.00 57.41 86 ASP A C 1
ATOM 674 O O . ASP A 1 86 ? 0.971 -34.255 -50.482 1.00 57.41 86 ASP A O 1
ATOM 678 N N . ILE A 1 87 ? 0.160 -34.641 -48.429 1.00 56.81 87 ILE A N 1
ATOM 679 C CA . ILE A 1 87 ? 1.029 -33.67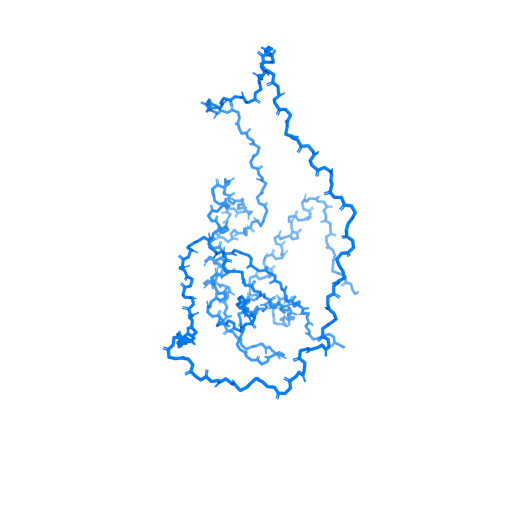4 -47.750 1.00 56.81 87 ILE A CA 1
ATOM 680 C C . ILE A 1 87 ? 2.474 -34.184 -47.890 1.00 56.81 87 ILE A C 1
ATOM 682 O O . ILE A 1 87 ? 2.770 -35.259 -47.361 1.00 56.81 87 ILE A O 1
ATOM 686 N N . PRO A 1 88 ? 3.393 -33.452 -48.546 1.00 62.38 88 PRO A N 1
ATOM 687 C CA . PRO A 1 88 ? 4.781 -33.889 -48.637 1.00 62.38 88 PRO A CA 1
ATOM 688 C C . PRO A 1 88 ? 5.413 -33.961 -47.236 1.00 62.38 88 PRO A C 1
ATOM 690 O O . PRO A 1 88 ? 5.323 -33.013 -46.449 1.00 62.38 88 PRO A O 1
ATOM 693 N N . GLU A 1 89 ? 6.037 -35.099 -46.910 1.00 58.22 89 GLU A N 1
ATOM 694 C CA . GLU A 1 89 ? 6.712 -35.322 -45.626 1.00 58.22 89 GLU A CA 1
ATOM 695 C C . GLU A 1 89 ? 7.859 -34.314 -45.418 1.00 58.22 89 GLU A C 1
ATOM 697 O O . GLU A 1 89 ? 8.717 -34.111 -46.276 1.00 58.22 89 GLU A O 1
ATOM 702 N N . MET A 1 90 ? 7.921 -33.720 -44.222 1.00 60.50 90 MET A N 1
ATOM 703 C CA . MET A 1 90 ? 8.903 -32.703 -43.798 1.00 60.50 90 MET A CA 1
ATOM 704 C C . MET A 1 90 ? 10.376 -33.183 -43.820 1.00 60.50 90 MET A C 1
ATOM 706 O O . MET A 1 90 ? 11.289 -32.414 -43.532 1.00 60.50 90 MET A O 1
ATOM 710 N N . THR A 1 91 ? 10.634 -34.447 -44.151 1.00 56.00 91 THR A N 1
ATOM 711 C CA . THR A 1 91 ? 11.953 -35.095 -44.099 1.00 56.00 91 THR A CA 1
ATOM 712 C C . THR A 1 91 ? 12.776 -34.985 -45.386 1.00 56.00 91 THR A C 1
ATOM 714 O O . THR A 1 91 ? 13.932 -35.398 -45.385 1.00 56.00 91 THR A O 1
ATOM 717 N N . GLU A 1 92 ? 12.244 -34.413 -46.472 1.00 55.53 92 GLU A N 1
ATOM 718 C CA . GLU A 1 92 ? 12.991 -34.253 -47.738 1.00 55.53 92 GLU A CA 1
ATOM 719 C C . GLU A 1 92 ? 13.804 -32.938 -47.823 1.00 55.53 92 GLU A C 1
ATOM 721 O O . GLU A 1 92 ? 14.606 -32.752 -48.734 1.00 55.53 92 GLU A O 1
ATOM 726 N N . TYR A 1 93 ? 13.680 -32.037 -46.839 1.00 54.78 93 TYR A N 1
ATOM 727 C CA . TYR A 1 93 ? 14.380 -30.739 -46.836 1.00 54.78 93 TYR A CA 1
ATOM 728 C C . TYR A 1 93 ? 15.760 -30.737 -46.145 1.00 54.78 93 TYR A C 1
ATOM 730 O O . TYR A 1 93 ? 16.384 -29.684 -46.020 1.00 54.78 93 TYR A O 1
ATOM 738 N N . GLU A 1 94 ? 16.279 -31.898 -45.727 1.00 54.31 94 GLU A N 1
ATOM 739 C CA . GLU A 1 94 ? 17.654 -32.047 -45.205 1.00 54.31 94 GLU A CA 1
ATOM 740 C C . GLU A 1 94 ? 18.675 -32.417 -46.303 1.00 54.31 94 GLU A C 1
ATOM 742 O O . GLU A 1 94 ? 19.680 -33.090 -46.065 1.00 54.31 94 GLU A O 1
ATOM 747 N N . GLY A 1 95 ? 18.444 -31.957 -47.535 1.00 50.38 95 GLY A N 1
ATOM 748 C CA . GLY A 1 95 ? 19.445 -31.986 -48.598 1.00 50.38 95 GLY A CA 1
ATOM 749 C C . GLY A 1 95 ? 20.557 -30.967 -48.331 1.00 50.38 95 GLY A C 1
ATOM 750 O O . GLY A 1 95 ? 20.310 -29.765 -48.247 1.00 50.38 95 GLY A O 1
ATOM 751 N N . GLN A 1 96 ? 21.796 -31.446 -48.204 1.00 56.47 96 GLN A N 1
ATOM 752 C CA . GLN A 1 96 ? 23.022 -30.655 -48.037 1.00 56.47 96 GLN A CA 1
ATOM 753 C C . GLN A 1 96 ? 23.387 -29.852 -49.303 1.00 56.47 96 GLN A C 1
ATOM 755 O O . GLN A 1 96 ? 24.429 -30.098 -49.905 1.00 56.47 96 GLN A O 1
ATOM 760 N N . ASP A 1 97 ? 22.549 -28.890 -49.699 1.00 51.88 97 ASP A N 1
ATOM 761 C CA . ASP A 1 97 ? 22.868 -27.932 -50.770 1.00 51.88 97 ASP A CA 1
ATOM 762 C C . ASP A 1 97 ? 22.203 -26.552 -50.591 1.00 51.88 97 ASP A C 1
ATOM 764 O O . ASP A 1 97 ? 21.783 -25.901 -51.541 1.00 51.88 97 ASP A O 1
ATOM 768 N N . ASN A 1 98 ? 22.121 -26.056 -49.353 1.00 51.47 98 ASN A N 1
ATOM 769 C CA . ASN A 1 98 ? 21.854 -24.632 -49.110 1.00 51.47 98 ASN A CA 1
ATOM 770 C C . ASN A 1 98 ? 23.165 -23.831 -49.139 1.00 51.47 98 ASN A C 1
ATOM 772 O O . ASN A 1 98 ? 23.531 -23.154 -48.174 1.00 51.47 98 ASN A O 1
ATOM 776 N N . VAL A 1 99 ? 23.895 -23.918 -50.255 1.00 51.28 99 VAL A N 1
ATOM 777 C CA . VAL A 1 99 ? 24.907 -22.914 -50.588 1.00 51.28 99 VAL A CA 1
ATOM 778 C C . VAL A 1 99 ? 24.144 -21.665 -51.007 1.00 51.28 99 VAL A C 1
ATOM 780 O O . VAL A 1 99 ? 23.607 -21.576 -52.105 1.00 51.28 99 VAL A O 1
ATOM 783 N N . ILE A 1 100 ? 24.064 -20.699 -50.095 1.00 54.44 100 ILE A N 1
ATOM 784 C CA . ILE A 1 100 ? 23.539 -19.365 -50.380 1.00 54.44 100 ILE A CA 1
ATOM 785 C C . ILE A 1 100 ? 24.536 -18.701 -51.341 1.00 54.44 100 ILE A C 1
ATOM 787 O O . ILE A 1 100 ? 25.486 -18.043 -50.913 1.00 54.44 100 ILE A O 1
ATOM 791 N N . GLU A 1 101 ? 24.367 -18.912 -52.646 1.00 53.78 101 GLU A N 1
ATOM 792 C CA . GLU A 1 101 ? 24.965 -18.034 -53.645 1.00 53.78 101 GLU A CA 1
ATOM 793 C C . GLU A 1 101 ? 24.340 -16.650 -53.452 1.00 53.78 101 GLU A C 1
ATOM 795 O O . GLU A 1 101 ? 23.127 -16.467 -53.542 1.00 53.78 101 GLU A O 1
ATOM 800 N N . ALA A 1 102 ? 25.180 -15.683 -53.087 1.00 54.62 102 ALA A N 1
ATOM 801 C CA . ALA A 1 102 ? 24.772 -14.316 -52.817 1.00 54.62 102 ALA A CA 1
ATOM 802 C C . ALA A 1 102 ? 24.253 -13.651 -54.103 1.00 54.62 102 ALA A C 1
ATOM 804 O O . ALA A 1 102 ? 25.019 -13.076 -54.877 1.00 54.62 102 ALA A O 1
ATOM 805 N N . ASP A 1 103 ? 22.942 -13.732 -54.318 1.00 54.38 103 ASP A N 1
ATOM 806 C CA . ASP A 1 103 ? 22.224 -12.932 -55.303 1.00 54.38 103 ASP A CA 1
ATOM 807 C C . ASP A 1 103 ? 22.321 -11.445 -54.905 1.00 54.38 103 ASP A C 1
ATOM 809 O O . ASP A 1 103 ? 21.912 -11.088 -53.793 1.00 54.38 103 ASP A O 1
ATOM 813 N N . PRO A 1 104 ? 22.828 -10.544 -55.771 1.00 54.75 104 PRO A N 1
ATOM 814 C CA . PRO A 1 104 ? 22.869 -9.105 -55.503 1.00 54.75 104 PRO A CA 1
ATOM 815 C C . PRO A 1 104 ? 21.486 -8.449 -55.315 1.00 54.75 104 PRO A C 1
ATOM 817 O O . PRO A 1 104 ? 21.433 -7.260 -55.001 1.00 54.75 104 PRO A O 1
ATOM 820 N N . ALA A 1 105 ? 20.379 -9.183 -55.482 1.00 57.06 105 ALA A N 1
ATOM 821 C CA . ALA A 1 105 ? 19.029 -8.738 -55.133 1.00 57.06 105 ALA A CA 1
ATOM 822 C C . ALA A 1 105 ? 18.596 -9.061 -53.687 1.00 57.06 105 ALA A C 1
ATOM 824 O O . ALA A 1 105 ? 17.488 -8.684 -53.295 1.00 57.06 105 ALA A O 1
ATOM 825 N N . THR A 1 106 ? 19.436 -9.712 -52.867 1.00 51.84 106 THR A N 1
ATOM 826 C CA . THR A 1 106 ? 19.131 -9.900 -51.438 1.00 51.84 106 THR A CA 1
ATOM 827 C C . THR A 1 106 ? 19.154 -8.558 -50.707 1.00 51.84 106 THR A C 1
ATOM 829 O O . THR A 1 106 ? 20.196 -8.040 -50.302 1.00 51.84 106 THR A O 1
ATOM 832 N N . LEU A 1 107 ? 17.965 -7.973 -50.543 1.00 56.84 107 LEU A N 1
ATOM 833 C CA . LEU A 1 107 ? 17.746 -6.861 -49.631 1.00 56.84 107 LEU A CA 1
ATOM 834 C C . LEU A 1 107 ? 18.215 -7.300 -48.246 1.00 56.84 107 LEU A C 1
ATOM 836 O O . LEU A 1 107 ? 17.750 -8.308 -47.715 1.00 56.84 107 LEU A O 1
ATOM 840 N N . GLN A 1 108 ? 19.155 -6.543 -47.680 1.00 52.88 108 GLN A N 1
ATOM 841 C CA . GLN A 1 108 ? 19.549 -6.690 -46.288 1.00 52.88 108 GLN A CA 1
ATOM 842 C C . GLN A 1 108 ? 18.270 -6.700 -45.455 1.00 52.88 108 GLN A C 1
ATOM 844 O O . GLN A 1 108 ? 17.516 -5.727 -45.473 1.00 52.88 108 GLN A O 1
ATOM 849 N N . THR A 1 109 ? 18.015 -7.792 -44.738 1.00 51.25 109 THR A N 1
ATOM 850 C CA . THR A 1 109 ? 17.021 -7.835 -43.669 1.00 51.25 109 THR A CA 1
ATOM 851 C C . THR A 1 109 ? 17.541 -6.957 -42.536 1.00 51.25 109 THR A C 1
ATOM 853 O O . THR A 1 109 ? 18.036 -7.412 -41.509 1.00 51.25 109 THR A O 1
ATOM 856 N N . THR A 1 110 ? 17.484 -5.645 -42.756 1.00 49.94 110 THR A N 1
ATOM 857 C CA . THR A 1 110 ? 17.432 -4.667 -41.689 1.00 49.94 110 THR A CA 1
ATOM 858 C C . THR A 1 110 ? 16.204 -5.051 -40.889 1.00 49.94 110 THR A C 1
ATOM 860 O O . THR A 1 110 ? 15.088 -4.970 -41.394 1.00 49.94 110 THR A O 1
ATOM 863 N N . TYR A 1 111 ? 16.424 -5.567 -39.683 1.00 51.97 111 TYR A N 1
ATOM 864 C CA . TYR A 1 111 ? 15.381 -5.757 -38.690 1.00 51.97 111 TYR A CA 1
ATOM 865 C C . TYR A 1 111 ? 14.588 -4.454 -38.639 1.00 51.97 111 TYR A C 1
ATOM 867 O O . TYR A 1 111 ? 15.096 -3.430 -38.178 1.00 51.97 111 TYR A O 1
ATOM 875 N N . LEU A 1 112 ? 13.389 -4.466 -39.213 1.00 54.19 112 LEU A N 1
ATOM 876 C CA . LEU A 1 112 ? 12.449 -3.381 -39.043 1.00 54.19 112 LEU A CA 1
ATOM 877 C C . LEU A 1 112 ? 12.059 -3.456 -37.572 1.00 54.19 112 LEU A C 1
ATOM 879 O O . LEU A 1 112 ? 11.250 -4.291 -37.178 1.00 54.19 112 LEU A O 1
ATOM 883 N N . VAL A 1 113 ? 12.705 -2.633 -36.748 1.00 59.31 113 VAL A N 1
ATOM 884 C CA . VAL A 1 113 ? 12.115 -2.230 -35.479 1.00 59.31 113 VAL A CA 1
ATOM 885 C C . VAL A 1 113 ? 10.870 -1.463 -35.890 1.00 59.31 113 VAL A C 1
ATOM 887 O O . VAL A 1 113 ? 10.957 -0.323 -36.342 1.00 59.31 113 VAL A O 1
ATOM 890 N N . ALA A 1 114 ? 9.730 -2.146 -35.867 1.00 54.97 114 ALA A N 1
ATOM 891 C CA . ALA A 1 114 ? 8.450 -1.480 -35.926 1.00 54.97 114 ALA A CA 1
ATOM 892 C C . ALA A 1 114 ? 8.366 -0.636 -34.652 1.00 54.97 114 ALA A C 1
ATOM 894 O O . ALA A 1 114 ? 8.153 -1.164 -33.564 1.00 54.97 114 ALA A O 1
ATOM 895 N N . GLU A 1 115 ? 8.629 0.663 -34.772 1.00 59.91 115 GLU A N 1
ATOM 896 C CA . GLU A 1 115 ? 8.085 1.619 -33.818 1.00 59.91 115 GLU A CA 1
ATOM 897 C C . GLU A 1 115 ? 6.581 1.619 -34.070 1.00 59.91 115 GLU A C 1
ATOM 899 O O . GLU A 1 115 ? 6.092 2.184 -35.052 1.00 59.91 115 GLU A O 1
ATOM 904 N N . GLU A 1 116 ? 5.865 0.861 -33.243 1.00 58.47 116 GLU A N 1
ATOM 905 C CA . GLU A 1 116 ? 4.415 0.946 -33.193 1.00 58.47 116 GLU A CA 1
ATOM 906 C C . GLU A 1 116 ? 4.066 2.400 -32.855 1.00 58.47 116 GLU A C 1
ATOM 908 O O . GLU A 1 116 ? 4.712 2.986 -31.978 1.00 58.47 116 GLU A O 1
ATOM 913 N N . PRO A 1 117 ? 3.119 3.030 -33.571 1.00 54.47 117 PRO A N 1
ATOM 914 C CA . PRO A 1 117 ? 2.665 4.353 -33.181 1.00 54.47 117 PRO A CA 1
ATOM 915 C C . PRO A 1 117 ? 2.207 4.283 -31.723 1.00 54.47 117 PRO A C 1
ATOM 917 O O . PRO A 1 117 ? 1.581 3.299 -31.327 1.00 54.47 117 PRO A O 1
ATOM 920 N N . ASP A 1 118 ? 2.510 5.320 -30.939 1.00 54.22 118 ASP A N 1
ATOM 921 C CA . ASP A 1 118 ? 1.870 5.559 -29.647 1.00 54.22 118 ASP A CA 1
ATOM 922 C C . ASP A 1 118 ? 0.368 5.751 -29.909 1.00 54.22 118 ASP A C 1
ATOM 924 O O . ASP A 1 118 ? -0.145 6.868 -29.995 1.00 54.22 118 ASP A O 1
ATOM 928 N N . GLU A 1 119 ? -0.358 4.658 -30.133 1.00 51.19 119 GLU A N 1
ATOM 929 C CA . GLU A 1 119 ? -1.801 4.679 -30.108 1.00 51.19 119 GLU A CA 1
ATOM 930 C C . GLU A 1 119 ? -2.156 4.995 -28.660 1.00 51.19 119 GLU A C 1
ATOM 932 O O . GLU A 1 119 ? -2.118 4.127 -27.787 1.00 51.19 119 GLU A O 1
ATOM 937 N N . GLU A 1 120 ? -2.515 6.254 -28.404 1.00 55.50 120 GLU A N 1
ATOM 938 C CA . GLU A 1 120 ? -2.983 6.777 -27.110 1.00 55.50 120 GLU A CA 1
ATOM 939 C C . GLU A 1 120 ? -4.192 5.999 -26.534 1.00 55.50 120 GLU A C 1
ATOM 941 O O . GLU A 1 120 ? -4.701 6.327 -25.466 1.00 55.50 120 GLU A O 1
ATOM 946 N N . ASN A 1 121 ? -4.648 4.949 -27.223 1.00 57.78 121 ASN A N 1
ATOM 947 C CA . ASN A 1 121 ? -5.762 4.086 -26.869 1.00 57.78 121 ASN A CA 1
ATOM 948 C C . ASN A 1 121 ? -5.347 2.663 -26.426 1.00 57.78 121 ASN A C 1
ATOM 950 O O . ASN A 1 121 ? -6.213 1.855 -26.087 1.00 57.78 121 ASN A O 1
ATOM 954 N N . ILE A 1 122 ? -4.049 2.323 -26.403 1.00 66.75 122 ILE A N 1
ATOM 955 C CA . ILE A 1 122 ? -3.577 1.048 -25.839 1.00 66.75 122 ILE A CA 1
ATOM 956 C C . ILE A 1 122 ? -3.382 1.216 -24.327 1.00 66.75 122 ILE A C 1
ATOM 958 O O . ILE A 1 122 ? -2.442 1.852 -23.848 1.00 66.75 122 ILE A O 1
ATOM 962 N N . LEU A 1 123 ? -4.284 0.619 -23.545 1.00 67.69 123 LEU A N 1
ATOM 963 C CA . LEU A 1 123 ? -4.198 0.608 -22.084 1.00 67.69 123 LEU A CA 1
ATOM 964 C C . LEU A 1 123 ? -2.993 -0.229 -21.626 1.00 67.69 123 LEU A C 1
ATOM 966 O O . LEU A 1 123 ? -3.005 -1.457 -21.707 1.00 67.69 123 LEU A O 1
ATOM 970 N N . ARG A 1 124 ? -1.959 0.430 -21.090 1.00 73.00 124 ARG A N 1
ATOM 971 C CA . ARG A 1 124 ? -0.803 -0.233 -20.462 1.00 73.00 124 ARG A CA 1
ATOM 972 C C . ARG A 1 124 ? -1.194 -0.940 -19.165 1.00 73.00 124 ARG A C 1
ATOM 974 O O . ARG A 1 124 ? -1.186 -0.340 -18.082 1.00 73.00 124 ARG A O 1
ATOM 981 N N . THR A 1 125 ? -1.501 -2.228 -19.279 1.00 86.19 125 THR A N 1
ATOM 982 C CA . THR A 1 125 ? -1.805 -3.102 -18.144 1.00 86.19 125 THR A CA 1
ATOM 983 C C . THR A 1 125 ? -0.566 -3.330 -17.287 1.00 86.19 125 THR A C 1
ATOM 985 O O . THR A 1 125 ? 0.457 -3.801 -17.781 1.00 86.19 125 THR A O 1
ATOM 988 N N . ARG A 1 126 ? -0.674 -3.049 -15.988 1.00 92.19 126 ARG A N 1
ATOM 989 C CA . ARG A 1 126 ? 0.352 -3.387 -14.995 1.00 92.19 126 ARG A CA 1
ATOM 990 C C . ARG A 1 126 ? -0.072 -4.605 -14.195 1.00 92.19 126 ARG A C 1
ATOM 992 O O . ARG A 1 126 ? -1.251 -4.941 -14.117 1.00 92.19 126 ARG A O 1
ATOM 999 N N . THR A 1 127 ? 0.894 -5.255 -13.569 1.00 94.38 127 THR A N 1
ATOM 1000 C CA . THR A 1 127 ? 0.649 -6.366 -12.649 1.00 94.38 127 THR A CA 1
ATOM 1001 C C . THR A 1 127 ? 1.249 -6.033 -11.292 1.00 94.38 127 THR A C 1
ATOM 1003 O O . THR A 1 127 ? 2.301 -5.413 -11.227 1.00 94.38 127 THR A O 1
ATOM 1006 N N . TYR A 1 128 ? 0.595 -6.430 -10.207 1.00 95.38 128 TYR A N 1
ATOM 1007 C CA . TYR A 1 128 ? 1.010 -6.113 -8.850 1.00 95.38 128 TYR A CA 1
ATOM 1008 C C . TYR A 1 128 ? 1.175 -7.357 -7.998 1.00 95.38 128 TYR A C 1
ATOM 1010 O O . TYR A 1 128 ? 0.307 -8.228 -7.955 1.00 95.38 128 TYR A O 1
ATOM 1018 N N . ASP A 1 129 ? 2.262 -7.377 -7.245 1.00 95.00 129 ASP A N 1
ATOM 1019 C CA . ASP A 1 129 ? 2.403 -8.253 -6.099 1.00 95.00 129 ASP A CA 1
ATOM 1020 C C . ASP A 1 129 ? 2.056 -7.477 -4.832 1.00 95.00 129 ASP A C 1
ATOM 1022 O O . ASP A 1 129 ? 2.611 -6.406 -4.561 1.00 95.00 129 ASP A O 1
ATOM 1026 N N . VAL A 1 130 ? 1.133 -8.032 -4.052 1.00 95.31 130 VAL A N 1
ATOM 1027 C CA . VAL A 1 130 ? 0.606 -7.407 -2.841 1.00 95.31 130 VAL A CA 1
ATOM 1028 C C . VAL A 1 130 ? 1.007 -8.244 -1.640 1.00 95.31 130 VAL A C 1
ATOM 1030 O O . VAL A 1 130 ? 0.675 -9.428 -1.561 1.00 95.31 130 VAL A O 1
ATOM 1033 N N . SER A 1 131 ? 1.680 -7.632 -0.671 1.00 95.19 131 SER A N 1
ATOM 1034 C CA . SER A 1 131 ? 1.971 -8.271 0.609 1.00 95.19 131 SER A CA 1
ATOM 1035 C C . SER A 1 131 ? 1.257 -7.560 1.753 1.00 95.19 131 SER A C 1
ATOM 1037 O O . SER A 1 131 ? 1.072 -6.343 1.750 1.00 95.19 131 SER A O 1
ATOM 1039 N N . ILE A 1 132 ? 0.841 -8.333 2.754 1.00 95.75 132 ILE A N 1
ATOM 1040 C CA . ILE A 1 132 ? 0.208 -7.813 3.965 1.00 95.75 132 ILE A CA 1
ATOM 1041 C C . ILE A 1 132 ? 1.007 -8.287 5.168 1.00 95.75 132 ILE A C 1
ATOM 1043 O O . ILE A 1 132 ? 1.129 -9.484 5.436 1.00 95.75 132 ILE A O 1
ATOM 1047 N N . THR A 1 133 ? 1.539 -7.323 5.908 1.00 94.88 133 THR A N 1
ATOM 1048 C CA . THR A 1 133 ? 2.296 -7.536 7.147 1.00 94.88 133 THR A CA 1
ATOM 1049 C C . THR A 1 133 ? 1.490 -7.050 8.345 1.00 94.88 133 THR A C 1
ATOM 1051 O O . THR A 1 133 ? 0.624 -6.191 8.199 1.00 94.88 133 THR A O 1
ATOM 1054 N N . TYR A 1 134 ? 1.785 -7.558 9.538 1.00 94.31 134 TYR A N 1
ATOM 1055 C CA . TYR A 1 134 ? 1.183 -7.050 10.770 1.00 94.31 134 TYR A CA 1
ATOM 1056 C C . TYR A 1 134 ? 2.075 -5.975 11.402 1.00 94.31 134 TYR A C 1
ATOM 1058 O O . TYR A 1 134 ? 3.209 -6.262 11.796 1.00 94.31 134 TYR A O 1
ATOM 1066 N N . ASP A 1 135 ? 1.566 -4.748 11.523 1.00 93.88 135 ASP A N 1
ATOM 1067 C CA . ASP A 1 135 ? 2.256 -3.667 12.223 1.00 93.88 135 ASP A CA 1
ATOM 1068 C C . ASP A 1 135 ? 1.997 -3.780 13.732 1.00 93.88 135 ASP A C 1
ATOM 1070 O O . ASP A 1 135 ? 0.881 -3.592 14.217 1.00 93.88 135 ASP A O 1
ATOM 1074 N N . LYS A 1 136 ? 3.043 -4.099 14.502 1.00 92.56 136 LYS A N 1
ATOM 1075 C CA . LYS A 1 136 ? 2.921 -4.300 15.953 1.00 92.56 136 LYS A CA 1
ATOM 1076 C C . LYS A 1 136 ? 2.618 -3.006 16.716 1.00 92.56 136 LYS A C 1
ATOM 1078 O O . LYS A 1 136 ? 2.065 -3.088 17.810 1.00 92.56 136 LYS A O 1
ATOM 1083 N N . TYR A 1 137 ? 3.008 -1.847 16.188 1.00 93.62 137 TYR A N 1
ATOM 1084 C CA . TYR A 1 137 ? 2.825 -0.567 16.867 1.00 93.62 137 TYR A CA 1
ATOM 1085 C C . TYR A 1 137 ? 1.378 -0.090 16.746 1.00 93.62 137 TYR A C 1
ATOM 1087 O O . TYR A 1 137 ? 0.765 0.250 17.755 1.00 93.62 137 TYR A O 1
ATOM 1095 N N . TYR A 1 138 ? 0.817 -0.134 15.535 1.00 93.75 138 TYR A N 1
ATOM 1096 C CA . TYR A 1 138 ? -0.568 0.276 15.285 1.00 93.75 138 TYR A CA 1
ATOM 1097 C C . TYR A 1 138 ? -1.596 -0.846 15.491 1.00 93.75 138 TYR A C 1
ATOM 1099 O O . TYR A 1 138 ? -2.789 -0.563 15.538 1.00 93.75 138 TYR A O 1
ATOM 1107 N N . GLN A 1 139 ? -1.148 -2.100 15.632 1.00 94.69 139 GLN A N 1
ATOM 1108 C CA . GLN A 1 139 ? -2.000 -3.293 15.741 1.00 94.69 139 GLN A CA 1
ATOM 1109 C C . GLN A 1 139 ? -2.956 -3.457 14.550 1.00 94.69 139 GLN A C 1
ATOM 1111 O O . GLN A 1 139 ? -4.085 -3.923 14.689 1.00 94.69 139 GLN A O 1
ATOM 1116 N N . THR A 1 140 ? -2.494 -3.068 13.365 1.00 94.56 140 THR A N 1
ATOM 1117 C CA . THR A 1 140 ? -3.260 -3.086 12.117 1.00 94.56 140 THR A CA 1
ATOM 1118 C C . THR A 1 140 ? -2.456 -3.755 11.002 1.00 94.56 140 THR A C 1
ATOM 1120 O O . THR A 1 140 ? -1.220 -3.816 11.062 1.00 94.56 140 THR A O 1
ATOM 1123 N N . PRO A 1 141 ? -3.125 -4.291 9.966 1.00 95.00 141 PRO A N 1
ATOM 1124 C CA . PRO A 1 141 ? -2.427 -4.760 8.780 1.00 95.00 141 PRO A CA 1
ATOM 1125 C C . PRO A 1 141 ? -1.805 -3.573 8.030 1.00 95.00 141 PRO A C 1
ATOM 1127 O O . PRO A 1 141 ? -2.433 -2.525 7.873 1.00 95.00 141 PRO A O 1
ATOM 1130 N N . ARG A 1 142 ? -0.579 -3.752 7.541 1.00 94.88 142 ARG A N 1
ATOM 1131 C CA . ARG A 1 142 ? 0.134 -2.833 6.645 1.00 94.88 142 ARG A CA 1
ATOM 1132 C C . ARG A 1 142 ? 0.292 -3.499 5.282 1.00 94.88 142 ARG A C 1
ATOM 1134 O O . ARG A 1 142 ? 0.757 -4.640 5.215 1.00 94.88 142 ARG A O 1
ATOM 1141 N N . VAL A 1 143 ? -0.097 -2.781 4.232 1.00 95.31 143 VAL A N 1
ATOM 1142 C CA . VAL A 1 143 ? -0.119 -3.255 2.842 1.00 95.31 143 VAL A CA 1
ATOM 1143 C C . VAL A 1 143 ? 1.111 -2.745 2.102 1.00 95.31 143 VAL A C 1
ATOM 1145 O O . VAL A 1 143 ? 1.470 -1.577 2.240 1.00 95.31 143 VAL A O 1
ATOM 1148 N N . TRP A 1 144 ? 1.719 -3.612 1.301 1.00 95.31 144 TRP A N 1
ATOM 1149 C CA . TRP A 1 144 ? 2.845 -3.288 0.436 1.00 95.31 144 TRP A CA 1
ATOM 1150 C C . TRP A 1 144 ? 2.551 -3.711 -0.996 1.00 95.31 144 TRP A C 1
ATOM 1152 O O . TRP A 1 144 ? 1.943 -4.757 -1.226 1.00 95.31 144 TRP A O 1
ATOM 1162 N N . LEU A 1 145 ? 3.015 -2.906 -1.943 1.00 95.00 145 LEU A N 1
ATOM 1163 C CA . LEU A 1 145 ? 2.766 -3.052 -3.367 1.00 95.00 145 LEU A CA 1
ATOM 1164 C C . LEU A 1 145 ? 4.095 -3.069 -4.121 1.00 95.00 145 LEU A C 1
ATOM 1166 O O . LEU A 1 145 ? 4.959 -2.211 -3.915 1.00 95.00 145 LEU A O 1
ATOM 1170 N N . THR A 1 146 ? 4.229 -4.037 -5.021 1.00 94.25 146 THR A N 1
ATOM 1171 C CA . THR A 1 146 ? 5.325 -4.114 -5.993 1.00 94.25 146 THR A CA 1
ATOM 1172 C C . THR A 1 146 ? 4.713 -4.184 -7.379 1.00 94.25 146 THR A C 1
ATOM 1174 O O . THR A 1 146 ? 3.994 -5.134 -7.678 1.00 94.25 146 THR A O 1
ATOM 1177 N N . GLY A 1 147 ? 4.950 -3.160 -8.194 1.00 93.94 147 GLY A N 1
ATOM 1178 C CA . GLY A 1 147 ? 4.416 -3.086 -9.549 1.00 93.94 147 GLY A CA 1
ATOM 1179 C C . GLY A 1 147 ? 5.339 -3.733 -10.574 1.00 93.94 147 GLY A C 1
ATOM 1180 O O . GLY A 1 147 ? 6.563 -3.691 -10.443 1.00 93.94 147 GLY A O 1
ATOM 1181 N N . TYR A 1 148 ? 4.731 -4.264 -11.625 1.00 93.75 148 TYR A N 1
ATOM 1182 C CA . TYR A 1 148 ? 5.373 -4.790 -12.817 1.00 93.75 148 TYR A CA 1
ATOM 1183 C C . TYR A 1 148 ? 4.717 -4.203 -14.070 1.00 93.75 148 TYR A C 1
ATOM 1185 O O . TYR A 1 148 ? 3.501 -3.983 -14.093 1.00 93.75 148 TYR A O 1
ATOM 1193 N N . ASP A 1 149 ? 5.520 -3.947 -15.099 1.00 91.38 149 ASP A N 1
ATOM 1194 C CA . ASP A 1 149 ? 5.052 -3.474 -16.405 1.00 91.38 149 ASP A CA 1
ATOM 1195 C C . ASP A 1 149 ? 4.431 -4.603 -17.254 1.00 91.38 149 ASP A C 1
ATOM 1197 O O . ASP A 1 149 ? 4.345 -5.762 -16.828 1.00 91.38 149 ASP A O 1
ATOM 1201 N N . GLU A 1 150 ? 4.008 -4.268 -18.475 1.00 88.44 150 GLU A N 1
ATOM 1202 C CA . GLU A 1 150 ? 3.487 -5.211 -19.471 1.00 88.44 150 GLU A CA 1
ATOM 1203 C C . GLU A 1 150 ? 4.448 -6.374 -19.793 1.00 88.44 150 GLU A C 1
ATOM 1205 O O . GLU A 1 150 ? 4.012 -7.495 -20.061 1.00 88.44 150 GLU A O 1
ATOM 1210 N N . SER A 1 151 ? 5.757 -6.135 -19.704 1.00 89.00 151 SER A N 1
ATOM 1211 C CA . SER A 1 151 ? 6.824 -7.112 -19.949 1.00 89.00 151 SER A CA 1
ATOM 1212 C C . SER A 1 151 ? 7.229 -7.885 -18.685 1.00 89.00 151 SER A C 1
ATOM 1214 O O . SER A 1 151 ? 8.172 -8.678 -18.720 1.00 89.00 151 SER A O 1
ATOM 1216 N N . ARG A 1 152 ? 6.511 -7.692 -17.567 1.00 87.12 152 ARG A N 1
ATOM 1217 C CA . ARG A 1 152 ? 6.811 -8.234 -16.228 1.00 87.12 152 ARG A CA 1
ATOM 1218 C C . ARG A 1 152 ? 8.150 -7.770 -15.647 1.00 87.12 152 ARG A C 1
ATOM 1220 O O . ARG A 1 152 ? 8.738 -8.457 -14.808 1.00 87.12 152 ARG A O 1
ATOM 1227 N N . MET A 1 153 ? 8.624 -6.600 -16.049 1.00 91.31 153 MET A N 1
ATOM 1228 C CA . MET A 1 153 ? 9.777 -5.941 -15.449 1.00 91.31 153 MET A CA 1
ATOM 1229 C C . MET A 1 153 ? 9.344 -5.151 -14.217 1.00 91.31 153 MET A C 1
ATOM 1231 O O . MET A 1 153 ? 8.253 -4.586 -14.184 1.00 91.31 153 MET A O 1
ATOM 1235 N N . LEU A 1 154 ? 10.200 -5.112 -13.191 1.00 91.69 154 LEU A N 1
ATOM 1236 C CA . LEU A 1 154 ? 9.930 -4.344 -11.974 1.00 91.69 154 LEU A CA 1
ATOM 1237 C C . LEU A 1 154 ? 9.752 -2.860 -12.301 1.00 91.69 154 LEU A C 1
ATOM 1239 O O . LEU A 1 154 ? 10.635 -2.234 -12.890 1.00 91.69 154 LEU A O 1
ATOM 1243 N N . LEU A 1 155 ? 8.635 -2.297 -11.854 1.00 92.38 155 LEU A N 1
ATOM 1244 C CA . LEU A 1 155 ? 8.389 -0.867 -11.927 1.00 92.38 155 LEU A CA 1
ATOM 1245 C C . LEU A 1 155 ? 9.137 -0.126 -10.829 1.00 92.38 155 LEU A C 1
ATOM 1247 O O . LEU A 1 155 ? 9.366 -0.637 -9.730 1.00 92.38 155 LEU A O 1
ATOM 1251 N N . GLN A 1 156 ? 9.466 1.128 -11.127 1.00 91.19 156 GLN A N 1
ATOM 1252 C CA . GLN A 1 156 ? 9.930 2.048 -10.103 1.00 91.19 156 GLN A CA 1
ATOM 1253 C C . GLN A 1 156 ? 8.800 2.305 -9.092 1.00 91.19 156 GLN A C 1
ATOM 1255 O O . GLN A 1 156 ? 7.653 2.496 -9.512 1.00 91.19 156 GLN A O 1
ATOM 1260 N N . PRO A 1 157 ? 9.086 2.323 -7.778 1.00 87.12 157 PRO A N 1
ATOM 1261 C CA . PRO A 1 157 ? 8.064 2.542 -6.756 1.00 87.12 157 PRO A CA 1
ATOM 1262 C C . PRO A 1 157 ? 7.293 3.857 -6.932 1.00 87.12 157 PRO A C 1
ATOM 1264 O O . PRO A 1 157 ? 6.130 3.942 -6.552 1.00 87.12 157 PRO A O 1
ATOM 1267 N N . GLU A 1 158 ? 7.903 4.871 -7.544 1.00 88.88 158 GLU A N 1
ATOM 1268 C CA . GLU A 1 158 ? 7.269 6.150 -7.860 1.00 88.88 158 GLU A CA 1
ATOM 1269 C C . GLU A 1 158 ? 6.143 6.003 -8.893 1.00 88.88 158 GLU A C 1
ATOM 1271 O O . GLU A 1 158 ? 5.115 6.661 -8.766 1.00 88.88 158 GLU A O 1
ATOM 1276 N N . LEU A 1 159 ? 6.291 5.105 -9.875 1.00 90.69 159 LEU A N 1
ATOM 1277 C CA . LEU A 1 159 ? 5.265 4.850 -10.895 1.00 90.69 159 LEU A CA 1
ATOM 1278 C C . LEU A 1 159 ? 4.041 4.140 -10.309 1.00 90.69 159 LEU A C 1
ATOM 1280 O O . LEU A 1 159 ? 2.937 4.297 -10.823 1.00 90.69 159 LEU A O 1
ATOM 1284 N N . VAL A 1 160 ? 4.214 3.402 -9.207 1.00 91.12 160 VAL A N 1
ATOM 1285 C CA . VAL A 1 160 ? 3.100 2.768 -8.484 1.00 91.12 160 VAL A CA 1
ATOM 1286 C C . VAL A 1 160 ? 2.131 3.813 -7.926 1.00 91.12 160 VAL A C 1
ATOM 1288 O O . VAL A 1 160 ? 0.940 3.544 -7.810 1.00 91.12 160 VAL A O 1
ATOM 1291 N N . LEU A 1 161 ? 2.603 5.031 -7.637 1.00 89.19 161 LEU A N 1
ATOM 1292 C CA . LEU A 1 161 ? 1.751 6.119 -7.150 1.00 89.19 161 LEU A CA 1
ATOM 1293 C C . LEU A 1 161 ? 0.734 6.597 -8.196 1.00 89.19 161 LEU A C 1
ATOM 1295 O O . LEU A 1 161 ? -0.266 7.193 -7.817 1.00 89.19 161 LEU A O 1
ATOM 1299 N N . GLU A 1 162 ? 0.949 6.321 -9.486 1.00 90.06 162 GLU A N 1
ATOM 1300 C CA . GLU A 1 162 ? -0.030 6.602 -10.552 1.00 90.06 162 GLU A CA 1
ATOM 1301 C C . GLU A 1 162 ? -1.268 5.694 -10.464 1.00 90.06 162 GLU A C 1
ATOM 1303 O O . GLU A 1 162 ? -2.336 6.023 -10.985 1.00 90.06 162 GLU A O 1
ATOM 1308 N N . ASP A 1 163 ? -1.117 4.541 -9.810 1.00 90.25 163 ASP A N 1
ATOM 1309 C CA . ASP A 1 163 ? -2.181 3.567 -9.570 1.00 90.25 163 ASP A CA 1
ATOM 1310 C C . ASP A 1 163 ? -2.836 3.743 -8.191 1.00 90.25 163 ASP A C 1
ATOM 1312 O O . ASP A 1 163 ? -3.730 2.982 -7.822 1.00 90.25 163 ASP A O 1
ATOM 1316 N N . VAL A 1 164 ? -2.426 4.763 -7.433 1.00 88.31 164 VAL A N 1
ATOM 1317 C CA . VAL A 1 164 ? -3.037 5.159 -6.162 1.00 88.31 164 VAL A CA 1
ATOM 1318 C C . VAL A 1 164 ? -3.792 6.469 -6.368 1.00 88.31 164 VAL A C 1
ATOM 1320 O O . VAL A 1 164 ? -3.299 7.368 -7.046 1.00 88.31 164 VAL A O 1
ATOM 1323 N N . SER A 1 165 ? -4.972 6.600 -5.756 1.00 85.50 165 SER A N 1
ATOM 1324 C CA . SER A 1 165 ? -5.728 7.857 -5.786 1.00 85.50 165 SER A CA 1
ATOM 1325 C C . SER A 1 165 ? -4.872 9.033 -5.329 1.00 85.50 165 SER A C 1
ATOM 1327 O O . SER A 1 165 ? -4.114 8.919 -4.359 1.00 85.50 165 SER A O 1
ATOM 1329 N N . GLN A 1 166 ? -4.993 10.187 -5.991 1.00 82.88 166 GLN A N 1
ATOM 1330 C CA . GLN A 1 166 ? -4.171 11.365 -5.663 1.00 82.88 166 GLN A CA 1
ATOM 1331 C C . GLN A 1 166 ? -4.318 11.770 -4.189 1.00 82.88 166 GLN A C 1
ATOM 1333 O O . GLN A 1 166 ? -3.338 12.156 -3.538 1.00 82.88 166 GLN A O 1
ATOM 1338 N N . ASP A 1 167 ? -5.523 11.613 -3.639 1.00 80.56 167 ASP A N 1
ATOM 1339 C CA . ASP A 1 167 ? -5.819 11.900 -2.242 1.00 80.56 167 ASP A CA 1
ATOM 1340 C C . ASP A 1 167 ? -5.104 10.983 -1.253 1.00 80.56 167 ASP A C 1
ATOM 1342 O O . ASP A 1 167 ? -4.702 11.435 -0.176 1.00 80.56 167 ASP A O 1
ATOM 1346 N N . HIS A 1 168 ? -4.923 9.706 -1.589 1.00 81.00 168 HIS A N 1
ATOM 1347 C CA . HIS A 1 168 ? -4.253 8.747 -0.711 1.00 81.00 168 HIS A CA 1
ATOM 1348 C C . HIS A 1 168 ? -2.749 8.691 -0.962 1.00 81.00 168 HIS A C 1
ATOM 1350 O O . HIS A 1 168 ? -1.988 8.546 0.001 1.00 81.00 168 HIS A O 1
ATOM 1356 N N . ALA A 1 169 ? -2.311 8.887 -2.207 1.00 82.31 169 ALA A N 1
ATOM 1357 C CA . ALA A 1 169 ? -0.912 8.838 -2.617 1.00 82.31 169 ALA A CA 1
ATOM 1358 C C . ALA A 1 169 ? -0.051 9.804 -1.794 1.00 82.31 169 ALA A C 1
ATOM 1360 O O . ALA A 1 169 ? 0.987 9.421 -1.265 1.00 82.31 169 ALA A O 1
ATOM 1361 N N . ARG A 1 170 ? -0.517 11.045 -1.600 1.00 79.56 170 ARG A N 1
ATOM 1362 C CA . ARG A 1 170 ? 0.242 12.084 -0.876 1.00 79.56 170 ARG A CA 1
ATOM 1363 C C . ARG A 1 170 ? 0.115 12.009 0.645 1.00 79.56 170 ARG A C 1
ATOM 1365 O O . ARG A 1 170 ? 0.931 12.598 1.349 1.00 79.56 170 ARG A O 1
ATOM 1372 N N . LYS A 1 171 ? -0.930 11.351 1.155 1.00 84.38 171 LYS A N 1
ATOM 1373 C CA . LYS A 1 171 ? -1.267 11.341 2.591 1.00 84.38 171 LYS A CA 1
ATOM 1374 C C . LYS A 1 171 ? -0.814 10.062 3.288 1.00 84.38 171 LYS A C 1
ATOM 1376 O O . LYS A 1 171 ? -0.462 10.105 4.463 1.00 84.38 171 LYS A O 1
ATOM 1381 N N . THR A 1 172 ? -0.887 8.929 2.593 1.00 87.06 172 THR A N 1
ATOM 1382 C CA . THR A 1 172 ? -0.796 7.603 3.217 1.00 87.06 172 THR A CA 1
ATOM 1383 C C . THR A 1 172 ? 0.206 6.668 2.561 1.00 87.06 172 THR A C 1
ATOM 1385 O O . THR A 1 172 ? 0.574 5.698 3.208 1.00 87.06 172 THR A O 1
ATOM 1388 N N . VAL A 1 173 ? 0.681 6.932 1.340 1.00 92.06 173 VAL A N 1
ATOM 1389 C CA . VAL A 1 173 ? 1.634 6.036 0.668 1.00 92.06 173 VAL A CA 1
ATOM 1390 C C . VAL A 1 173 ? 3.060 6.562 0.780 1.00 92.06 173 VAL A C 1
ATOM 1392 O O . VAL A 1 173 ? 3.331 7.729 0.507 1.00 92.06 173 VAL A O 1
ATOM 1395 N N . THR A 1 174 ? 3.979 5.692 1.188 1.00 92.12 174 THR A N 1
ATOM 1396 C CA . THR A 1 174 ? 5.413 5.980 1.320 1.00 92.12 174 THR A CA 1
ATOM 1397 C C . THR A 1 174 ? 6.240 4.881 0.661 1.00 92.12 174 THR A C 1
ATOM 1399 O O . THR A 1 174 ? 5.805 3.737 0.549 1.00 92.12 174 THR A O 1
ATOM 1402 N N . ILE A 1 175 ? 7.447 5.218 0.202 1.00 94.19 175 ILE A N 1
ATOM 1403 C CA . ILE A 1 175 ? 8.386 4.234 -0.347 1.00 94.19 175 ILE A CA 1
ATOM 1404 C C . ILE A 1 175 ? 9.309 3.765 0.78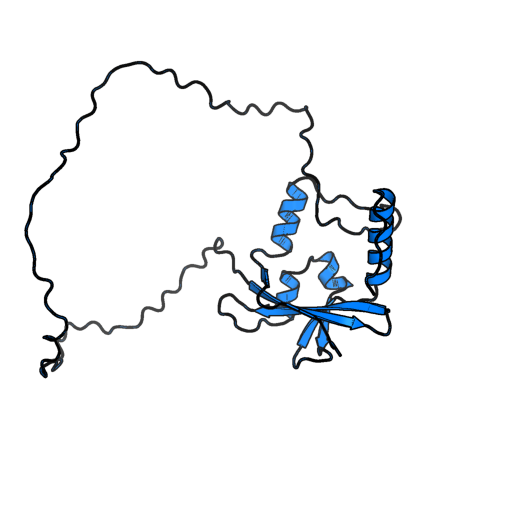0 1.00 94.19 175 ILE A C 1
ATOM 1406 O O . ILE A 1 175 ? 10.155 4.521 1.259 1.00 94.19 175 ILE A O 1
ATOM 1410 N N . GLU A 1 176 ? 9.139 2.520 1.215 1.00 93.44 176 GLU A N 1
ATOM 1411 C CA . GLU A 1 176 ? 9.814 1.954 2.389 1.00 93.44 176 GLU A CA 1
ATOM 1412 C C . GLU A 1 176 ? 10.449 0.591 2.070 1.00 93.44 176 GLU A C 1
ATOM 1414 O O . GLU A 1 176 ? 10.108 -0.067 1.085 1.00 93.44 176 GLU A O 1
ATOM 1419 N N . ASP A 1 177 ? 11.407 0.165 2.897 1.00 93.75 177 ASP A N 1
ATOM 1420 C CA . ASP A 1 177 ? 11.969 -1.187 2.809 1.00 93.75 177 ASP A CA 1
ATOM 1421 C C . ASP A 1 177 ? 10.999 -2.192 3.436 1.00 93.75 177 ASP A C 1
ATOM 1423 O O . ASP A 1 177 ? 10.550 -2.016 4.573 1.00 93.75 177 ASP A O 1
ATOM 1427 N N . HIS A 1 178 ? 10.697 -3.274 2.720 1.00 92.38 178 HIS A N 1
ATOM 1428 C CA . HIS A 1 178 ? 9.807 -4.304 3.242 1.00 92.38 178 HIS A CA 1
ATOM 1429 C C . HIS A 1 178 ? 10.501 -5.095 4.370 1.00 92.38 178 HIS A C 1
ATOM 1431 O O . HIS A 1 178 ? 11.636 -5.548 4.211 1.00 92.38 178 HIS A O 1
ATOM 1437 N N . PRO A 1 179 ? 9.831 -5.372 5.506 1.00 91.75 179 PRO A N 1
ATOM 1438 C CA . PRO A 1 179 ? 10.454 -6.011 6.674 1.00 91.75 179 PRO A CA 1
ATOM 1439 C C . PRO A 1 179 ? 10.931 -7.453 6.430 1.00 91.75 179 PRO A C 1
ATOM 1441 O O . PRO A 1 179 ? 11.667 -8.020 7.242 1.00 91.75 179 PRO A O 1
ATOM 1444 N N . HIS A 1 180 ? 10.487 -8.081 5.340 1.00 89.31 180 HIS A N 1
ATOM 1445 C CA . HIS A 1 180 ? 10.813 -9.468 4.992 1.00 89.31 180 HIS A CA 1
ATOM 1446 C C . HIS A 1 180 ? 11.295 -9.678 3.551 1.00 89.31 180 HIS A C 1
ATOM 1448 O O . HIS A 1 180 ? 11.617 -10.811 3.204 1.00 89.31 180 HIS A O 1
ATOM 1454 N N . LEU A 1 181 ? 11.316 -8.636 2.713 1.00 89.75 181 LEU A N 1
ATOM 1455 C CA . LEU A 1 181 ? 11.637 -8.739 1.287 1.00 89.75 181 LEU A CA 1
ATOM 1456 C C . LEU A 1 181 ? 12.690 -7.682 0.946 1.00 89.75 181 LEU A C 1
ATOM 1458 O O . LEU A 1 181 ? 12.652 -6.593 1.516 1.00 89.75 181 LEU A O 1
ATOM 1462 N N . PRO A 1 182 ? 13.658 -8.006 0.078 1.00 90.38 182 PRO A N 1
ATOM 1463 C CA . PRO A 1 182 ? 14.655 -7.042 -0.349 1.00 90.38 182 PRO A CA 1
ATOM 1464 C C . PRO A 1 182 ? 14.054 -6.059 -1.356 1.00 90.38 182 PRO A C 1
ATOM 1466 O O . PRO A 1 182 ? 13.322 -6.461 -2.256 1.00 90.38 182 PRO A O 1
ATOM 1469 N N . GLY A 1 183 ? 14.461 -4.795 -1.257 1.00 88.75 183 GLY A N 1
ATOM 1470 C CA . GLY A 1 183 ? 14.056 -3.746 -2.186 1.00 88.75 183 GLY A CA 1
ATOM 1471 C C . GLY A 1 183 ? 13.153 -2.696 -1.550 1.00 88.75 183 GLY A C 1
ATOM 1472 O O . GLY A 1 183 ? 12.747 -2.794 -0.390 1.00 88.75 183 GLY A O 1
ATOM 1473 N N . LYS A 1 184 ? 12.882 -1.656 -2.337 1.00 91.19 184 LYS A N 1
ATOM 1474 C CA . LYS A 1 184 ? 11.951 -0.585 -1.993 1.00 91.19 184 LYS A CA 1
ATOM 1475 C C . LYS A 1 184 ? 10.578 -0.945 -2.530 1.00 91.19 184 LYS A C 1
ATOM 1477 O O . LYS A 1 184 ? 10.453 -1.312 -3.694 1.00 91.19 184 LYS A O 1
ATOM 1482 N N . HIS A 1 185 ? 9.569 -0.806 -1.687 1.00 93.69 185 HIS A N 1
ATOM 1483 C CA . HIS A 1 185 ? 8.187 -1.103 -2.027 1.00 93.69 185 HIS A CA 1
ATOM 1484 C C . HIS A 1 185 ? 7.320 0.102 -1.675 1.00 93.69 185 HIS A C 1
ATOM 1486 O O . HIS A 1 185 ? 7.612 0.830 -0.720 1.00 93.69 185 HIS A O 1
ATOM 1492 N N . ALA A 1 186 ? 6.242 0.304 -2.426 1.00 94.38 186 ALA A N 1
ATOM 1493 C CA . ALA A 1 186 ? 5.224 1.265 -2.030 1.00 94.38 186 ALA A CA 1
ATOM 1494 C C . ALA A 1 186 ? 4.428 0.668 -0.860 1.00 94.38 186 ALA A C 1
ATOM 1496 O O . ALA A 1 186 ? 3.929 -0.453 -0.949 1.00 94.38 186 ALA A O 1
ATOM 1497 N N . SER A 1 187 ? 4.343 1.388 0.254 1.00 95.00 187 SER A N 1
ATOM 1498 C CA . SER A 1 187 ? 3.696 0.957 1.492 1.00 95.00 187 SER A CA 1
ATOM 1499 C C . SER A 1 187 ? 2.567 1.911 1.844 1.00 95.00 187 SER A C 1
ATOM 1501 O O . SER A 1 187 ? 2.757 3.125 1.819 1.00 95.00 187 SER A O 1
ATOM 1503 N N . VAL A 1 188 ? 1.402 1.376 2.205 1.00 94.81 188 VAL A N 1
ATOM 1504 C CA . VAL A 1 188 ? 0.309 2.183 2.761 1.00 94.81 188 VAL A CA 1
ATOM 1505 C C . VAL A 1 188 ? 0.493 2.264 4.274 1.00 94.81 188 VAL A C 1
ATOM 1507 O O . VAL A 1 188 ? 0.389 1.261 4.987 1.00 94.81 188 VAL A O 1
ATOM 1510 N N . HIS A 1 189 ? 0.790 3.463 4.769 1.00 93.38 189 HIS A N 1
ATOM 1511 C CA . HIS A 1 189 ? 1.114 3.712 6.162 1.00 93.38 189 HIS A CA 1
ATOM 1512 C C . HIS A 1 189 ? -0.104 3.463 7.077 1.00 93.38 189 HIS A C 1
ATOM 1514 O O . HIS A 1 189 ? -1.159 4.080 6.908 1.00 93.38 189 HIS A O 1
ATOM 1520 N N . PRO A 1 190 ? 0.034 2.631 8.124 1.00 93.50 190 PRO A N 1
ATOM 1521 C CA . PRO A 1 190 ? -1.101 2.106 8.880 1.00 93.50 190 PRO A CA 1
ATOM 1522 C C . PRO A 1 190 ? -1.714 3.064 9.912 1.00 93.50 190 PRO A C 1
ATOM 1524 O O . PRO A 1 190 ? -2.679 2.696 10.585 1.00 93.50 190 PRO A O 1
ATOM 1527 N N . CYS A 1 191 ? -1.195 4.289 10.059 1.00 90.81 191 CYS A N 1
ATOM 1528 C CA . CYS A 1 191 ? -1.616 5.223 11.115 1.00 90.81 191 CYS A CA 1
ATOM 1529 C C . CYS A 1 191 ? -3.113 5.559 11.101 1.00 90.81 191 CYS A C 1
ATOM 1531 O O . CYS A 1 191 ? -3.687 5.784 12.165 1.00 90.81 191 CYS A O 1
ATOM 1533 N N . LYS A 1 192 ? -3.753 5.568 9.925 1.00 89.25 192 LYS A N 1
ATOM 1534 C CA . LYS A 1 192 ? -5.198 5.809 9.791 1.00 89.25 192 LYS A CA 1
ATOM 1535 C C . LYS A 1 192 ? -6.032 4.522 9.717 1.00 89.25 192 LYS A C 1
ATOM 1537 O O . LYS A 1 192 ? -7.252 4.596 9.828 1.00 89.25 192 LYS A O 1
ATOM 1542 N N . HIS A 1 193 ? -5.418 3.339 9.602 1.00 91.56 193 HIS A N 1
ATOM 1543 C CA . HIS A 1 193 ? -6.150 2.078 9.392 1.00 91.56 193 HIS A CA 1
ATOM 1544 C C . HIS A 1 193 ? -7.090 1.727 10.555 1.00 91.56 193 HIS A C 1
ATOM 1546 O O . HIS A 1 193 ? -8.168 1.188 10.325 1.00 91.56 193 HIS A O 1
ATOM 1552 N N . GLY A 1 194 ? -6.722 2.060 11.797 1.00 91.06 194 GLY A N 1
ATOM 1553 C CA . GLY A 1 194 ? -7.572 1.796 12.964 1.00 91.06 194 GLY A CA 1
ATOM 1554 C C . GLY A 1 194 ? -8.879 2.596 12.939 1.00 91.06 194 GLY A C 1
ATOM 1555 O O . GLY A 1 194 ? -9.951 2.036 13.158 1.00 91.06 194 GLY A O 1
ATOM 1556 N N . ALA A 1 195 ? -8.801 3.890 12.609 1.00 89.94 195 ALA A N 1
ATOM 1557 C CA . ALA A 1 195 ? -9.978 4.750 12.479 1.00 89.94 195 ALA A CA 1
ATOM 1558 C C . ALA A 1 195 ? -10.889 4.286 11.332 1.00 89.94 195 ALA A C 1
ATOM 1560 O O . ALA A 1 195 ? -12.107 4.229 11.491 1.00 89.94 195 ALA A O 1
ATOM 1561 N N . VAL A 1 196 ? -10.289 3.888 10.208 1.00 88.56 196 VAL A N 1
ATOM 1562 C CA . VAL A 1 196 ? -11.001 3.345 9.046 1.00 88.56 196 VAL A CA 1
ATOM 1563 C C . VAL A 1 196 ? -11.740 2.056 9.396 1.00 88.56 196 VAL A C 1
ATOM 1565 O O . VAL A 1 196 ? -12.935 1.949 9.137 1.00 88.56 196 VAL A O 1
ATOM 1568 N N . MET A 1 197 ? -11.068 1.091 10.032 1.00 91.06 197 MET A N 1
ATOM 1569 C CA . MET A 1 197 ? -11.711 -0.175 10.389 1.00 91.06 197 MET A CA 1
ATOM 1570 C C . MET A 1 197 ? -12.844 0.003 11.390 1.00 91.06 197 MET A C 1
ATOM 1572 O O . MET A 1 197 ? -13.865 -0.667 11.265 1.00 91.06 197 MET A O 1
ATOM 1576 N N . LYS A 1 198 ? -12.713 0.945 12.330 1.00 90.50 198 LYS A N 1
ATOM 1577 C CA . LYS A 1 198 ? -13.812 1.296 13.231 1.00 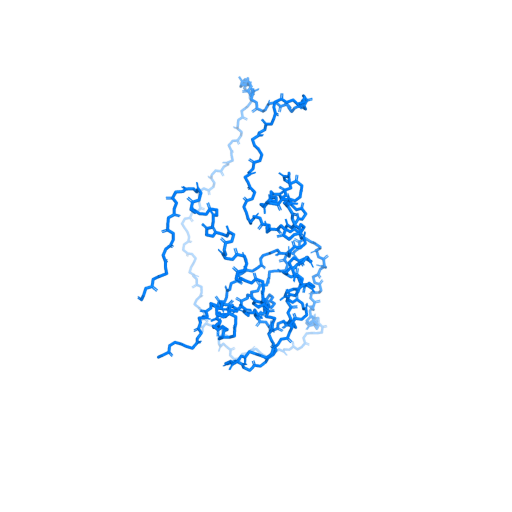90.50 198 LYS A CA 1
ATOM 1578 C C . LYS A 1 198 ? -15.047 1.760 12.448 1.00 90.50 198 LYS A C 1
ATOM 1580 O O . LYS A 1 198 ? -16.115 1.193 12.643 1.00 90.50 198 LYS A O 1
ATOM 1585 N N . LYS A 1 199 ? -14.888 2.711 11.516 1.00 88.94 199 LYS A N 1
ATOM 1586 C CA . LYS A 1 199 ? -15.995 3.189 10.666 1.00 88.94 199 LYS A CA 1
ATOM 1587 C C . LYS A 1 199 ? -16.627 2.049 9.858 1.00 88.94 199 LYS A C 1
ATOM 1589 O O . LYS A 1 199 ? -17.848 1.953 9.787 1.00 88.94 199 LYS A O 1
ATOM 1594 N N . ILE A 1 200 ? -15.815 1.157 9.280 1.00 88.25 200 ILE A N 1
ATOM 1595 C CA . ILE A 1 200 ? -16.313 -0.005 8.524 1.00 88.25 200 ILE A CA 1
ATOM 1596 C C . ILE A 1 200 ? -17.158 -0.916 9.424 1.00 88.25 200 ILE A C 1
ATOM 1598 O O . ILE A 1 200 ? -18.254 -1.312 9.030 1.00 88.25 200 ILE A O 1
ATOM 1602 N N . ILE A 1 201 ? -16.683 -1.224 10.633 1.00 90.25 201 ILE A N 1
ATOM 1603 C CA . ILE A 1 201 ? -17.412 -2.061 11.594 1.00 90.25 201 ILE A CA 1
ATOM 1604 C C . ILE A 1 201 ? -18.710 -1.375 12.038 1.00 90.25 201 ILE A C 1
ATOM 1606 O O . ILE A 1 201 ? -19.750 -2.025 12.038 1.00 90.25 201 ILE A O 1
ATOM 1610 N N . ASP A 1 202 ? -18.688 -0.073 12.331 1.00 89.00 202 ASP A N 1
ATOM 1611 C CA . ASP A 1 202 ? -19.882 0.699 12.707 1.00 89.00 202 ASP A CA 1
ATOM 1612 C C . ASP A 1 202 ? -20.951 0.658 11.597 1.00 89.00 202 ASP A C 1
ATOM 1614 O O . ASP A 1 202 ? -22.130 0.393 11.859 1.00 89.00 202 ASP A O 1
ATOM 1618 N N . VAL A 1 203 ? -20.539 0.814 10.333 1.00 88.88 203 VAL A N 1
ATOM 1619 C CA . VAL A 1 203 ? -21.433 0.677 9.172 1.00 88.88 203 VAL A CA 1
ATOM 1620 C C . VAL A 1 203 ? -21.972 -0.751 9.045 1.00 88.88 203 VAL A C 1
ATOM 1622 O O . VAL A 1 203 ? -23.167 -0.920 8.799 1.00 88.88 203 VAL A O 1
ATOM 1625 N N . LEU A 1 204 ? -21.144 -1.783 9.228 1.00 88.88 204 LEU A N 1
ATOM 1626 C CA . LEU A 1 204 ? -21.595 -3.181 9.186 1.00 88.88 204 LEU A CA 1
ATOM 1627 C C . LEU A 1 204 ? -22.604 -3.488 10.303 1.00 88.88 204 LEU A C 1
ATOM 1629 O O . LEU A 1 204 ? -23.660 -4.059 10.020 1.00 88.88 204 LEU A O 1
ATOM 1633 N N . MET A 1 205 ? -22.344 -3.017 11.524 1.00 89.69 205 MET A N 1
ATOM 1634 C CA . MET A 1 205 ? -23.248 -3.167 12.668 1.00 89.69 205 MET A CA 1
ATOM 1635 C C . MET A 1 205 ? -24.582 -2.456 12.432 1.00 89.69 205 MET A C 1
ATOM 1637 O O . MET A 1 205 ? -25.635 -3.034 12.693 1.00 89.69 205 MET A O 1
ATOM 1641 N N . SER A 1 206 ? -24.578 -1.247 11.854 1.00 89.50 206 SER A N 1
ATOM 1642 C CA . SER A 1 206 ? -25.821 -0.542 11.494 1.00 89.50 206 SER A CA 1
ATOM 1643 C C . SER A 1 206 ? -26.672 -1.294 10.460 1.00 89.50 206 SER A C 1
ATOM 1645 O O . SER A 1 206 ? -27.893 -1.152 10.433 1.00 89.50 206 SER A O 1
ATOM 1647 N N . ARG A 1 207 ? -26.038 -2.136 9.632 1.00 89.81 207 ARG A N 1
ATOM 1648 C CA . ARG A 1 207 ? -26.700 -3.017 8.656 1.00 89.81 207 ARG A CA 1
ATOM 1649 C C . ARG A 1 207 ? -27.123 -4.364 9.258 1.00 89.81 207 ARG A C 1
ATOM 1651 O O . ARG A 1 207 ? -27.636 -5.208 8.529 1.00 89.81 207 ARG A O 1
ATOM 1658 N N . GLY A 1 208 ? -26.927 -4.563 10.563 1.00 89.38 208 GLY A N 1
ATOM 1659 C CA . GLY A 1 208 ? -27.267 -5.791 11.283 1.00 89.38 208 GLY A CA 1
ATOM 1660 C C . GLY A 1 208 ? -26.251 -6.924 11.119 1.00 89.38 208 GLY A C 1
ATOM 1661 O O . GLY A 1 208 ? -26.582 -8.070 11.409 1.00 89.38 208 GLY A O 1
ATOM 1662 N N . VAL A 1 209 ? -25.037 -6.630 10.638 1.00 92.62 209 VAL A N 1
ATOM 1663 C CA . VAL A 1 209 ? -23.932 -7.595 10.563 1.00 92.62 209 VAL A CA 1
ATOM 1664 C C . VAL A 1 209 ? -23.019 -7.385 11.768 1.00 92.62 209 VAL A C 1
ATOM 1666 O O . VAL A 1 209 ? -22.499 -6.290 11.956 1.00 92.62 209 VAL A O 1
ATOM 1669 N N . GLU A 1 210 ? -22.791 -8.431 12.560 1.00 91.12 210 GLU A N 1
ATOM 1670 C CA . GLU A 1 210 ? -21.848 -8.420 13.686 1.00 91.12 210 GLU A CA 1
ATOM 1671 C C . GLU A 1 210 ? -20.535 -9.104 13.260 1.00 91.12 210 GLU A C 1
ATOM 1673 O O . GLU A 1 210 ? -20.457 -10.333 13.263 1.00 91.12 210 GLU A O 1
ATOM 1678 N N . PRO A 1 211 ? -19.513 -8.348 12.811 1.00 89.81 211 PRO A N 1
ATOM 1679 C CA . PRO A 1 211 ? -18.244 -8.936 12.399 1.00 89.81 211 PRO A CA 1
ATOM 1680 C C . PRO A 1 211 ? -17.418 -9.374 13.618 1.00 89.81 211 PRO A C 1
ATOM 1682 O O . PRO A 1 211 ? -17.177 -8.586 14.533 1.00 89.81 211 PRO A O 1
ATOM 1685 N N . GLU A 1 212 ? -16.919 -10.609 13.600 1.00 90.62 212 GLU A N 1
ATOM 1686 C CA . GLU A 1 212 ? -15.969 -11.131 14.589 1.00 90.62 212 GLU A CA 1
ATOM 1687 C C . GLU A 1 212 ? -14.581 -11.339 13.967 1.00 90.62 212 GLU A C 1
ATOM 1689 O O . GLU A 1 212 ? -14.434 -11.501 12.755 1.00 90.62 212 GLU A O 1
ATOM 1694 N N . VAL A 1 213 ? -13.542 -11.332 14.806 1.00 88.06 213 VAL A N 1
ATOM 1695 C CA . VAL A 1 213 ? -12.182 -11.696 14.388 1.00 88.06 213 VAL A CA 1
ATOM 1696 C C . VAL A 1 213 ? -12.009 -13.197 14.598 1.00 88.06 213 VAL A C 1
ATOM 1698 O O . VAL A 1 213 ? -12.035 -13.663 15.741 1.00 88.06 213 VAL A O 1
ATOM 1701 N N . ASP A 1 214 ? -11.825 -13.937 13.503 1.00 84.94 214 ASP A N 1
ATOM 1702 C CA . ASP A 1 214 ? -11.550 -15.375 13.547 1.00 84.94 214 ASP A CA 1
ATOM 1703 C C . ASP A 1 214 ? -10.301 -15.676 14.396 1.00 84.94 214 ASP A C 1
ATOM 1705 O O . ASP A 1 214 ? -9.302 -14.950 14.352 1.00 84.94 214 ASP A O 1
ATOM 1709 N N . LYS A 1 215 ? -10.386 -16.739 15.205 1.00 65.44 215 LYS A N 1
ATOM 1710 C CA . LYS A 1 215 ? -9.369 -17.141 16.192 1.00 65.44 215 LYS A CA 1
ATOM 1711 C C . LYS A 1 215 ? -8.409 -18.201 15.669 1.00 65.44 215 LYS A C 1
ATOM 1713 O O . LYS A 1 215 ? -8.875 -19.133 14.980 1.00 65.44 215 LYS A O 1
#

Organism: Chenopodium quinoa (NCBI:txid63459)

pLDDT: mean 70.87, std 20.93, range [35.09, 95.75]

Sequence (215 aa):
MIKFMYSLTVPCLRRAASVEEEYEAAGGEILLDDEDNDGWLATHGRPKEPKPDEEENLPSMESLEITENKPIQSISSYFGGEEDDDIPEMTEYEGQDNVIEADPATLQTTYLVAEEPDEENILRTRTYDVSITYDKYYQTPRVWLTGYDESRMLLQPELVLEDVSQDHARKTVTIEDHPHLPGKHASVHPCKHGAVMKKIIDVLMSRGVEPEVDK

Radius of gyration: 30.52 Å; chains: 1; bounding box: 68×53×72 Å